Protein AF-A0A643BVP1-F1 (afdb_monomer)

Sequence (187 aa):
MVKLTVELIEQSAQYTNTVRDHELDLQRYNIPVIESLGATLDQFDAFDFSDNEIWKLGWFSFVEKTGNIISEQQNMPYSILRNPVTNKKHYRLYVIYKVPQVRVLNFQKVKLKEWQKAEKMFKGKRGAQLAKDIARRSKTFNPGACLPTDKKKGGPSLGDVEAIKNAIANVSTLAEVEQLKGLFQSS

Organism: Balaenoptera physalus (NCBI:txid9770)

Mean predicted aligned error: 14.43 Å

Nearest PDB structures (foldseek):
  8c6j-assembly1_W  TM=4.617E-01  e=3.073E-17  Homo sapiens
  1a9n-assembly2_C  TM=4.629E-01  e=9.216E-17  Homo sapiens
  1a9n-assembly1_A  TM=4.251E-01  e=9.257E-14  Homo sapiens
  6f4j-assembly2_B  TM=4.270E-01  e=3.159E-13  Drosophila melanogaster
  8ro1-assembly1_o  TM=4.439E-01  e=2.788E-10  Caenorhabditis elegans

Foldseek 3Di:
DDAPDLVLQVPFDWDQDPVRWTETEQAPPQHQEHADPVSVVPPTLEYEQEHHQHQYYHDDDDDDDPDDDPPVPRQYEYEHHHYPLVPDPCSVLLCCLRCVVHQHYNNRGDDPVSNVVSCVQLPDDNNVVVNVVSSDDDPPDDVPDDDPPPDDPDPDDPVRVVVVVVVVVPDPDPVVVVVVVVVVVVD

Secondary structure (DSSP, 8-state):
-----HHHHHHSEEEE-TTS-EEEE-TTS---EE---GGGTT--SEEE-TTS---EE----SS---TT---TT---EEE-TT-GGGGSTTHHHHHHHH-TT-SEETTEEPPHHHHHHHHHHHSHHHHHHHHHHHTSPP----TTPPP--------S-HHHHHHHHHHHHH---HHHHHHHHHHHHT-

InterPro domains:
  IPR032675 Leucine-rich repeat domain superfamily [G3DSA:3.80.10.10] (1-69)
  IPR032675 Leucine-rich repeat domain superfamily [G3DSA:3.80.10.10] (70-136)
  IPR044640 U2 small nuclear ribonucleoprotein A' [PTHR10552] (79-186)

pLDDT: mean 77.66, std 17.22, range [38.31, 95.5]

Solvent-accessible surface area (backbone atoms only — not comparable to full-atom values): 11146 Å² total; per-residue (Å²): 129,56,63,82,42,60,70,53,60,73,73,33,57,70,45,72,46,97,87,68,38,38,28,41,49,50,55,63,63,52,35,40,45,50,63,62,67,74,77,53,70,82,72,54,45,28,39,35,42,27,52,22,48,28,25,31,84,44,56,80,76,85,73,75,92,67,79,86,71,87,65,94,80,61,69,33,36,38,32,53,48,74,20,63,35,67,77,40,85,62,32,69,38,50,48,45,57,55,35,76,73,57,32,19,50,65,92,38,74,62,48,72,72,50,51,55,48,16,48,69,58,44,50,62,74,68,11,49,50,53,52,50,60,56,45,45,71,74,84,75,82,59,92,86,61,78,78,81,86,73,91,68,90,70,70,80,51,74,66,51,52,51,53,50,52,53,51,60,73,69,56,91,47,74,68,61,54,52,55,54,52,54,63,61,73,76,111

Structure (mmCIF, N/CA/C/O backbone):
data_AF-A0A643BVP1-F1
#
_entry.id   AF-A0A643BVP1-F1
#
loop_
_atom_site.group_PDB
_atom_site.id
_atom_site.type_symbol
_atom_site.label_atom_id
_atom_site.label_alt_id
_atom_site.label_comp_id
_atom_site.label_asym_id
_atom_site.label_entity_id
_atom_site.label_seq_id
_atom_site.pdbx_PDB_ins_code
_atom_site.Cartn_x
_atom_site.Cartn_y
_atom_site.Cartn_z
_atom_site.occupancy
_atom_site.B_iso_or_equiv
_atom_site.auth_seq_id
_atom_site.auth_comp_id
_atom_site.auth_asym_id
_atom_site.auth_atom_id
_atom_site.pdbx_PDB_model_num
ATOM 1 N N . MET A 1 1 ? 14.726 -10.045 9.291 1.00 60.06 1 MET A N 1
ATOM 2 C CA . MET A 1 1 ? 13.485 -9.356 8.871 1.00 60.06 1 MET A CA 1
ATOM 3 C C . MET A 1 1 ? 13.831 -8.599 7.606 1.00 60.06 1 MET A C 1
ATOM 5 O O . MET A 1 1 ? 14.730 -7.773 7.686 1.00 60.06 1 MET A O 1
ATOM 9 N N . VAL A 1 2 ? 13.223 -8.931 6.465 1.00 67.69 2 VAL A N 1
ATOM 10 C CA . VAL A 1 2 ? 13.509 -8.229 5.203 1.00 67.69 2 VAL A CA 1
ATOM 11 C C . VAL A 1 2 ? 12.997 -6.798 5.341 1.00 67.69 2 VAL A C 1
ATOM 13 O O . VAL A 1 2 ? 11.862 -6.587 5.767 1.00 67.69 2 VAL A O 1
ATOM 16 N N . LYS A 1 3 ? 13.862 -5.821 5.082 1.00 71.94 3 LYS A N 1
ATOM 17 C CA . LYS A 1 3 ? 13.497 -4.406 5.019 1.00 71.94 3 LYS A CA 1
ATOM 18 C C . LYS A 1 3 ? 13.556 -3.984 3.562 1.00 71.94 3 LYS A C 1
ATOM 20 O O . LYS A 1 3 ? 14.395 -4.489 2.825 1.00 71.94 3 LYS A O 1
ATOM 25 N N . LEU A 1 4 ? 12.693 -3.052 3.175 1.00 74.00 4 LEU A N 1
ATOM 26 C CA . LEU A 1 4 ? 12.817 -2.383 1.888 1.00 74.00 4 LEU A CA 1
ATOM 27 C C . LEU A 1 4 ? 14.066 -1.487 1.937 1.00 74.00 4 LEU A C 1
ATOM 29 O O . LEU A 1 4 ? 14.023 -0.392 2.497 1.00 74.00 4 LEU A O 1
ATOM 33 N N . THR A 1 5 ? 15.196 -2.016 1.471 1.00 81.06 5 THR A N 1
ATOM 34 C CA . THR A 1 5 ? 16.492 -1.329 1.386 1.00 81.06 5 THR A CA 1
ATOM 35 C C . THR A 1 5 ? 16.771 -0.909 -0.054 1.00 81.06 5 THR A C 1
ATOM 37 O O . THR A 1 5 ? 16.150 -1.423 -0.981 1.00 81.06 5 THR A O 1
ATOM 40 N N . VAL A 1 6 ? 17.727 0.005 -0.243 1.00 80.50 6 VAL A N 1
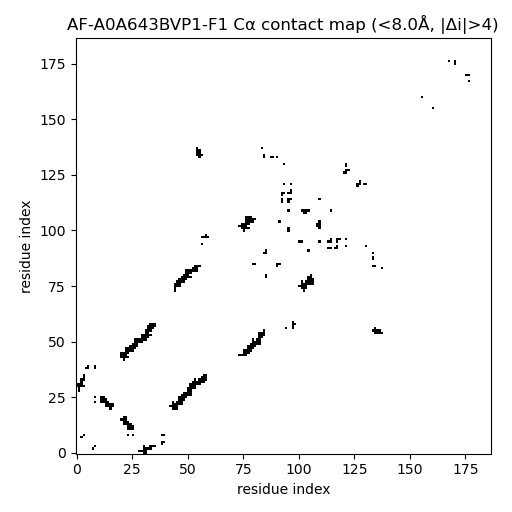ATOM 41 C CA . VAL A 1 6 ? 18.239 0.362 -1.580 1.00 80.50 6 VAL A CA 1
ATOM 42 C C . VAL A 1 6 ? 18.738 -0.891 -2.304 1.00 80.50 6 VAL A C 1
ATOM 44 O O . VAL A 1 6 ? 18.333 -1.143 -3.428 1.00 80.50 6 VAL A O 1
ATOM 47 N N . GLU A 1 7 ? 19.498 -1.739 -1.607 1.00 85.00 7 GLU A N 1
ATOM 48 C CA . GLU A 1 7 ? 19.981 -3.021 -2.139 1.00 85.00 7 GLU A CA 1
ATOM 49 C C . GLU A 1 7 ? 18.840 -3.915 -2.641 1.00 85.00 7 GLU A C 1
ATOM 51 O O . GLU A 1 7 ? 18.956 -4.530 -3.697 1.00 85.00 7 GLU A O 1
ATOM 56 N N . LEU A 1 8 ? 17.721 -3.977 -1.906 1.00 88.06 8 LEU A N 1
ATOM 57 C CA . LEU A 1 8 ? 16.560 -4.757 -2.327 1.00 88.06 8 LEU A CA 1
ATOM 58 C C . LEU A 1 8 ? 15.966 -4.194 -3.619 1.00 88.06 8 LEU A C 1
ATOM 60 O O . LEU A 1 8 ? 15.647 -4.965 -4.515 1.00 88.06 8 LEU A O 1
ATOM 64 N N . ILE A 1 9 ? 15.832 -2.870 -3.716 1.00 87.19 9 ILE A N 1
ATOM 65 C CA . ILE A 1 9 ? 15.299 -2.186 -4.902 1.00 87.19 9 ILE A CA 1
ATOM 66 C C . ILE A 1 9 ? 16.198 -2.443 -6.118 1.00 87.19 9 ILE A C 1
ATOM 68 O O . ILE A 1 9 ? 15.698 -2.809 -7.177 1.00 87.19 9 ILE A O 1
ATOM 72 N N . GLU A 1 10 ? 17.516 -2.312 -5.961 1.00 87.62 10 GLU A N 1
ATOM 73 C CA . GLU A 1 10 ? 18.493 -2.535 -7.035 1.00 87.62 10 GLU A CA 1
ATOM 74 C C . GLU A 1 10 ? 18.502 -3.985 -7.538 1.00 87.62 10 GLU A C 1
ATOM 76 O O . GLU A 1 10 ? 18.673 -4.223 -8.730 1.00 87.62 10 GLU A O 1
ATOM 81 N N . GLN A 1 11 ? 18.297 -4.954 -6.643 1.00 90.00 11 GLN A N 1
ATOM 82 C CA . GLN A 1 11 ? 18.242 -6.381 -6.983 1.00 90.00 11 GLN A CA 1
ATOM 83 C C . GLN A 1 11 ? 16.874 -6.832 -7.507 1.00 90.00 11 GLN A C 1
ATOM 85 O O . GLN A 1 11 ? 16.752 -7.941 -8.032 1.00 90.00 11 GLN A O 1
ATOM 90 N N . SER A 1 12 ? 15.840 -6.017 -7.314 1.00 92.19 12 SER A N 1
ATOM 91 C CA . SER A 1 12 ? 14.482 -6.338 -7.740 1.00 92.19 12 SER A CA 1
ATOM 92 C C . SER A 1 12 ? 14.329 -6.191 -9.244 1.00 92.19 12 SER A C 1
ATOM 94 O O . SER A 1 12 ? 15.014 -5.388 -9.881 1.00 92.19 12 SER A O 1
ATOM 96 N N . ALA A 1 13 ? 13.423 -6.977 -9.824 1.00 94.38 13 ALA A N 1
ATOM 97 C CA . ALA A 1 13 ? 13.139 -6.870 -11.244 1.00 94.38 13 ALA A CA 1
ATOM 98 C C . ALA A 1 13 ? 12.493 -5.510 -11.549 1.00 94.38 13 ALA A C 1
ATOM 100 O O . ALA A 1 13 ? 11.595 -5.044 -10.847 1.00 94.38 13 ALA A O 1
ATOM 101 N N . GLN A 1 14 ? 12.987 -4.876 -12.607 1.00 94.44 14 GLN A N 1
ATOM 102 C CA . GLN A 1 14 ? 12.555 -3.563 -13.071 1.00 94.44 14 GLN A CA 1
ATOM 103 C C . GLN A 1 14 ? 12.276 -3.678 -14.562 1.00 94.44 14 GLN A C 1
ATOM 105 O O . GLN A 1 14 ? 13.122 -4.166 -15.316 1.00 94.44 14 GLN A O 1
ATOM 110 N N . TYR A 1 15 ? 11.083 -3.287 -14.993 1.00 94.75 15 TYR A N 1
ATOM 111 C CA . TYR A 1 15 ? 10.695 -3.394 -16.394 1.00 94.75 15 TYR A CA 1
ATOM 112 C C . TYR A 1 15 ? 9.591 -2.406 -16.747 1.00 94.75 15 TYR A C 1
ATOM 114 O O . TYR A 1 15 ? 8.874 -1.894 -15.894 1.00 94.75 15 TYR A O 1
ATOM 122 N N . THR A 1 16 ? 9.432 -2.149 -18.040 1.00 93.88 16 THR A N 1
ATOM 123 C CA . THR A 1 16 ? 8.254 -1.456 -18.554 1.00 93.88 16 THR A CA 1
ATOM 124 C C . THR A 1 16 ? 7.100 -2.446 -18.652 1.00 93.88 16 THR A C 1
ATOM 126 O O . THR A 1 16 ? 7.198 -3.446 -19.366 1.00 93.88 16 THR A O 1
ATOM 129 N N . ASN A 1 17 ? 6.009 -2.191 -17.937 1.00 89.50 17 ASN A N 1
ATOM 130 C CA . ASN A 1 17 ? 4.852 -3.076 -17.952 1.00 89.50 17 ASN A CA 1
ATOM 131 C C . ASN A 1 17 ? 4.007 -2.906 -19.234 1.00 89.50 17 ASN A C 1
ATOM 133 O O . ASN A 1 17 ? 4.285 -2.084 -20.110 1.00 89.50 17 ASN A O 1
ATOM 137 N N . THR A 1 18 ? 2.932 -3.688 -19.354 1.00 88.75 18 THR A N 1
ATOM 138 C CA . THR A 1 18 ? 2.067 -3.692 -20.554 1.00 88.75 18 THR A CA 1
ATOM 139 C C . THR A 1 18 ? 1.348 -2.367 -20.825 1.00 88.75 18 THR A C 1
ATOM 141 O O . THR A 1 18 ? 0.952 -2.117 -21.964 1.00 88.75 18 THR A O 1
ATOM 144 N N . VAL A 1 19 ? 1.201 -1.509 -19.812 1.00 87.75 19 VAL A N 1
ATOM 145 C CA . VAL A 1 19 ? 0.607 -0.170 -19.939 1.00 87.75 19 VAL A CA 1
ATOM 146 C C . VAL A 1 19 ? 1.656 0.939 -20.062 1.00 87.75 19 VAL A C 1
ATOM 148 O O . VAL A 1 19 ? 1.285 2.105 -20.145 1.00 87.75 19 VAL A O 1
ATOM 151 N N . ARG A 1 20 ? 2.934 0.562 -20.218 1.00 88.56 20 ARG A N 1
ATOM 152 C CA . ARG A 1 20 ? 4.110 1.432 -20.384 1.00 88.56 20 ARG A CA 1
ATOM 153 C C . ARG A 1 20 ? 4.575 2.171 -19.127 1.00 88.56 20 ARG A C 1
ATOM 155 O O . ARG A 1 20 ? 5.368 3.098 -19.254 1.00 88.56 20 ARG A O 1
ATOM 162 N N . ASP A 1 21 ? 4.157 1.730 -17.948 1.00 90.50 21 ASP A N 1
ATOM 163 C CA . ASP A 1 21 ? 4.679 2.250 -16.682 1.00 90.50 21 ASP A CA 1
ATOM 164 C C . ASP A 1 21 ? 6.027 1.584 -16.368 1.00 90.50 21 ASP A C 1
ATOM 166 O O . ASP A 1 21 ? 6.201 0.383 -16.611 1.00 90.50 21 ASP A O 1
ATOM 170 N N . HIS A 1 22 ? 6.981 2.341 -15.819 1.00 91.75 22 HIS A N 1
ATOM 171 C CA . HIS A 1 22 ? 8.200 1.761 -15.259 1.00 91.75 22 HIS A CA 1
ATOM 172 C C . HIS A 1 22 ? 7.885 1.116 -13.903 1.00 91.75 22 HIS A C 1
ATOM 174 O O . HIS A 1 22 ? 7.650 1.805 -12.910 1.00 91.75 22 HIS A O 1
ATOM 180 N N . GLU A 1 23 ? 7.837 -0.212 -13.870 1.00 93.00 23 GLU A N 1
ATOM 181 C CA . GLU A 1 23 ? 7.372 -0.989 -12.726 1.00 93.00 23 GLU A CA 1
ATOM 182 C C . GLU A 1 23 ? 8.538 -1.597 -11.945 1.00 93.00 23 GLU A C 1
ATOM 184 O O . GLU A 1 23 ? 9.443 -2.208 -12.520 1.00 93.00 23 GLU A O 1
ATOM 189 N N . LEU A 1 24 ? 8.481 -1.443 -10.621 1.00 93.69 24 LEU A N 1
ATOM 190 C CA . LEU A 1 24 ? 9.334 -2.149 -9.674 1.00 93.69 24 LEU A CA 1
ATOM 191 C C . LEU A 1 24 ? 8.578 -3.361 -9.113 1.00 93.69 24 LEU A C 1
ATOM 193 O O . LEU A 1 24 ? 7.600 -3.211 -8.369 1.00 93.69 24 LEU A O 1
ATOM 197 N N . ASP A 1 25 ? 9.058 -4.556 -9.448 1.00 94.44 25 ASP A N 1
ATOM 198 C CA . ASP A 1 25 ? 8.507 -5.820 -8.969 1.00 94.44 25 ASP A CA 1
ATOM 199 C C . ASP A 1 25 ? 9.095 -6.171 -7.600 1.00 94.44 25 ASP A C 1
ATOM 201 O O . ASP A 1 25 ? 10.265 -6.527 -7.464 1.00 94.44 25 ASP A O 1
ATOM 205 N N . LEU A 1 26 ? 8.257 -6.067 -6.572 1.00 93.44 26 LEU A N 1
ATOM 206 C CA . LEU A 1 26 ? 8.572 -6.416 -5.191 1.00 93.44 26 LEU A CA 1
ATOM 207 C C . LEU A 1 26 ? 7.739 -7.612 -4.731 1.00 93.44 26 LEU A C 1
ATOM 209 O O . LEU A 1 26 ? 7.471 -7.755 -3.532 1.00 93.44 26 LEU A O 1
ATOM 213 N N . GLN A 1 27 ? 7.339 -8.497 -5.645 1.00 94.69 27 GLN A N 1
ATOM 214 C CA . GLN A 1 27 ? 6.588 -9.688 -5.287 1.00 94.69 27 GLN A CA 1
ATOM 215 C C . GLN A 1 27 ? 7.455 -10.700 -4.530 1.00 94.69 27 GLN A C 1
ATOM 217 O O . GLN A 1 27 ? 8.614 -10.934 -4.858 1.00 94.69 27 GLN A O 1
ATOM 222 N N . ARG A 1 28 ? 6.871 -11.377 -3.531 1.00 93.50 28 ARG A N 1
ATOM 223 C CA . ARG A 1 28 ? 7.474 -12.562 -2.872 1.00 93.50 28 ARG A CA 1
ATOM 224 C C . ARG A 1 28 ? 8.793 -12.326 -2.124 1.00 93.50 28 ARG A C 1
ATOM 226 O O . ARG A 1 28 ? 9.479 -13.285 -1.776 1.00 93.50 28 ARG A O 1
ATOM 233 N N . TYR A 1 29 ? 9.108 -11.084 -1.763 1.00 92.25 29 TYR A N 1
ATOM 234 C CA . TYR A 1 29 ? 10.285 -10.749 -0.946 1.00 92.25 29 TYR A CA 1
ATOM 235 C C . TYR A 1 29 ? 10.067 -10.913 0.564 1.00 92.25 29 TYR A C 1
ATOM 237 O O . TYR A 1 29 ? 10.941 -10.587 1.371 1.00 92.25 29 TYR A O 1
ATOM 245 N N . ASN A 1 30 ? 8.909 -11.436 0.977 1.00 91.56 30 ASN A N 1
ATOM 246 C CA . ASN A 1 30 ? 8.568 -11.660 2.381 1.00 91.56 30 ASN A CA 1
ATOM 247 C C . ASN A 1 30 ? 8.612 -10.358 3.214 1.00 91.56 30 ASN A C 1
ATOM 249 O O . ASN A 1 30 ? 8.963 -10.361 4.400 1.00 91.56 30 ASN A O 1
ATOM 253 N N . ILE A 1 31 ? 8.277 -9.227 2.578 1.00 90.31 31 ILE A N 1
ATOM 254 C CA . ILE A 1 31 ? 8.323 -7.887 3.171 1.00 90.31 31 ILE A CA 1
ATOM 255 C C . ILE A 1 31 ? 7.238 -7.797 4.256 1.00 90.31 31 ILE A C 1
ATOM 257 O O . ILE A 1 31 ? 6.058 -7.927 3.947 1.00 90.31 31 ILE A O 1
ATOM 261 N N . PRO A 1 32 ? 7.583 -7.565 5.533 1.00 89.75 32 PRO A N 1
ATOM 262 C CA . PRO A 1 32 ? 6.608 -7.542 6.623 1.00 89.75 32 PRO A CA 1
ATOM 263 C C . PRO A 1 32 ? 5.998 -6.154 6.858 1.00 89.75 32 PRO A C 1
ATOM 265 O O . PRO A 1 32 ? 4.900 -6.019 7.405 1.00 89.75 32 PRO A O 1
ATOM 268 N N . VAL A 1 33 ? 6.737 -5.107 6.498 1.00 89.31 33 VAL A N 1
ATOM 269 C CA . VAL A 1 33 ? 6.385 -3.707 6.722 1.00 89.31 33 VAL A CA 1
ATOM 270 C C . VAL A 1 33 ? 6.940 -2.900 5.560 1.00 89.31 33 VAL A C 1
ATOM 272 O O . VAL A 1 33 ? 8.105 -3.082 5.210 1.00 89.31 33 VAL A O 1
ATOM 275 N N . ILE A 1 34 ? 6.139 -1.992 5.002 1.00 86.06 34 ILE A N 1
ATOM 276 C CA . ILE A 1 34 ? 6.667 -0.970 4.095 1.00 86.06 34 ILE A CA 1
ATOM 277 C C . ILE A 1 34 ? 6.881 0.312 4.899 1.00 86.06 34 ILE A C 1
ATOM 279 O O . ILE A 1 34 ? 5.948 0.733 5.574 1.00 86.06 34 ILE A O 1
ATOM 283 N N . GLU A 1 35 ? 8.094 0.876 4.899 1.00 78.44 35 GLU A N 1
ATOM 284 C CA . GLU A 1 35 ? 8.472 2.005 5.779 1.00 78.44 35 GLU A CA 1
ATOM 285 C C . GLU A 1 35 ? 8.931 3.262 5.025 1.00 78.44 35 GLU A C 1
ATOM 287 O O . GLU A 1 35 ? 8.689 4.379 5.482 1.00 78.44 35 GLU A O 1
ATOM 292 N N . SER A 1 36 ? 9.585 3.108 3.870 1.00 71.44 36 SER A N 1
ATOM 293 C CA . SER A 1 36 ? 10.044 4.235 3.057 1.00 71.44 36 SER A CA 1
ATOM 294 C C . SER A 1 36 ? 10.170 3.826 1.598 1.00 71.44 36 SER A C 1
ATOM 296 O O . SER A 1 36 ? 10.864 2.863 1.290 1.00 71.44 36 SER A O 1
ATOM 298 N N . LEU A 1 37 ? 9.510 4.578 0.719 1.00 73.31 37 LEU A N 1
ATOM 299 C CA . LEU A 1 37 ? 9.749 4.534 -0.725 1.00 73.31 37 LEU A CA 1
ATOM 300 C C . LEU A 1 37 ? 10.726 5.629 -1.161 1.00 73.31 37 LEU A C 1
ATOM 302 O O . LEU A 1 37 ? 11.092 5.670 -2.317 1.00 73.31 37 LEU A O 1
ATOM 306 N N . GLY A 1 38 ? 11.215 6.491 -0.259 1.00 70.56 38 GLY A N 1
ATOM 307 C CA . GLY A 1 38 ? 12.153 7.557 -0.644 1.00 70.56 38 GLY A CA 1
ATOM 308 C C . GLY A 1 38 ? 13.454 7.028 -1.265 1.00 70.56 38 GLY A C 1
ATOM 309 O O . GLY A 1 38 ? 14.095 7.721 -2.044 1.00 70.56 38 GLY A O 1
ATOM 310 N N . ALA A 1 39 ? 13.809 5.774 -0.973 1.00 72.62 39 ALA A N 1
ATOM 311 C CA . ALA A 1 39 ? 14.930 5.074 -1.595 1.00 72.62 39 ALA A CA 1
ATOM 312 C C . ALA A 1 39 ? 14.731 4.793 -3.097 1.00 72.62 39 ALA A C 1
ATOM 314 O O . ALA A 1 39 ? 15.700 4.485 -3.777 1.00 72.62 39 ALA A O 1
ATOM 315 N N . THR A 1 40 ? 13.504 4.893 -3.615 1.00 75.25 40 THR A N 1
ATOM 316 C CA . THR A 1 40 ? 13.199 4.661 -5.031 1.00 75.25 40 THR A CA 1
ATOM 317 C C . THR A 1 40 ? 13.404 5.909 -5.886 1.00 75.25 40 THR A C 1
ATOM 319 O O . THR A 1 40 ? 13.197 5.832 -7.090 1.00 75.25 40 THR A O 1
ATOM 322 N N . LEU A 1 41 ? 13.756 7.054 -5.279 1.00 76.56 41 LEU A N 1
ATOM 323 C CA . LEU A 1 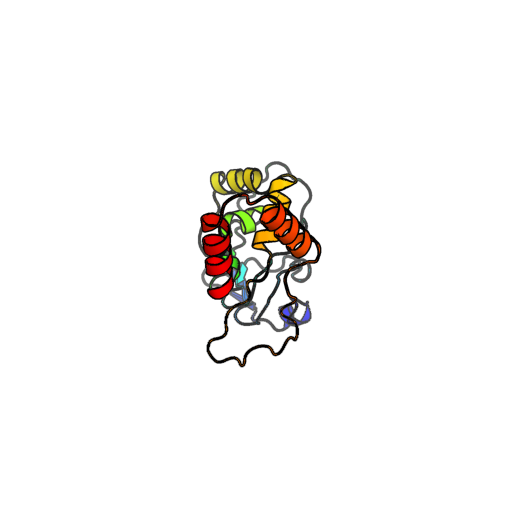41 ? 14.067 8.320 -5.961 1.00 76.56 41 LEU A CA 1
ATOM 324 C C . LEU A 1 41 ? 13.021 8.747 -7.010 1.00 76.56 41 LEU A C 1
ATOM 326 O O . LEU A 1 41 ? 13.367 9.358 -8.015 1.00 76.56 41 LEU A O 1
ATOM 330 N N . ASP A 1 42 ? 11.752 8.389 -6.782 1.00 77.56 42 ASP A N 1
ATOM 331 C CA . ASP A 1 42 ? 10.628 8.615 -7.701 1.00 77.56 42 ASP A CA 1
ATOM 332 C C . ASP A 1 42 ? 10.887 8.151 -9.155 1.00 77.56 42 ASP A C 1
ATOM 334 O O . ASP A 1 42 ? 10.301 8.679 -10.096 1.00 77.56 42 ASP A O 1
ATOM 338 N N . GLN A 1 43 ? 11.751 7.143 -9.351 1.00 83.38 43 GLN A N 1
ATOM 339 C CA . GLN A 1 43 ? 12.135 6.651 -10.682 1.00 83.38 43 GLN A CA 1
ATOM 340 C C . GLN A 1 43 ? 11.135 5.655 -11.296 1.00 83.38 43 GLN A C 1
ATOM 342 O O . GLN A 1 43 ? 11.313 5.248 -12.443 1.00 83.38 43 GLN A O 1
ATOM 347 N N . PHE A 1 44 ? 10.134 5.213 -10.530 1.00 86.88 44 PHE A N 1
ATOM 348 C CA . PHE A 1 44 ? 9.148 4.212 -10.942 1.00 86.88 44 PHE A CA 1
ATOM 349 C C . PHE A 1 44 ? 7.749 4.805 -10.965 1.00 86.88 44 PHE A C 1
ATOM 351 O O . PHE A 1 44 ? 7.389 5.589 -10.089 1.00 86.88 44 PHE A O 1
ATOM 358 N N . ASP A 1 45 ? 6.961 4.343 -11.926 1.00 87.31 45 ASP A N 1
ATOM 359 C CA . ASP A 1 45 ? 5.562 4.703 -12.114 1.00 87.31 45 ASP A CA 1
ATOM 360 C C . ASP A 1 45 ? 4.612 3.675 -11.495 1.00 87.31 45 ASP A C 1
ATOM 362 O O . ASP A 1 45 ? 3.438 3.986 -11.312 1.00 87.31 45 ASP A O 1
ATOM 366 N N . ALA A 1 46 ? 5.087 2.465 -11.168 1.00 89.00 46 ALA A N 1
ATOM 367 C CA . ALA A 1 46 ? 4.282 1.403 -10.571 1.00 89.00 46 ALA A CA 1
ATOM 368 C C . ALA A 1 46 ? 5.065 0.530 -9.583 1.00 89.00 46 ALA A C 1
ATOM 370 O O . ALA A 1 46 ? 6.261 0.288 -9.744 1.00 89.00 46 ALA A O 1
ATOM 371 N N . PHE A 1 47 ? 4.358 0.029 -8.568 1.00 91.62 47 PHE A N 1
ATOM 372 C CA . PHE A 1 47 ? 4.913 -0.865 -7.554 1.00 91.62 47 PHE A CA 1
ATOM 373 C C . PHE A 1 47 ? 4.018 -2.084 -7.336 1.00 91.62 47 PHE A C 1
ATOM 375 O O . PHE A 1 47 ? 2.849 -1.949 -6.941 1.00 91.62 47 PHE A O 1
ATOM 382 N N . ASP A 1 48 ? 4.589 -3.279 -7.483 1.00 93.62 48 ASP A N 1
ATOM 383 C CA . ASP A 1 48 ? 3.908 -4.525 -7.143 1.00 93.62 48 ASP A CA 1
ATOM 384 C C . ASP A 1 48 ? 4.474 -5.152 -5.863 1.00 93.62 48 ASP 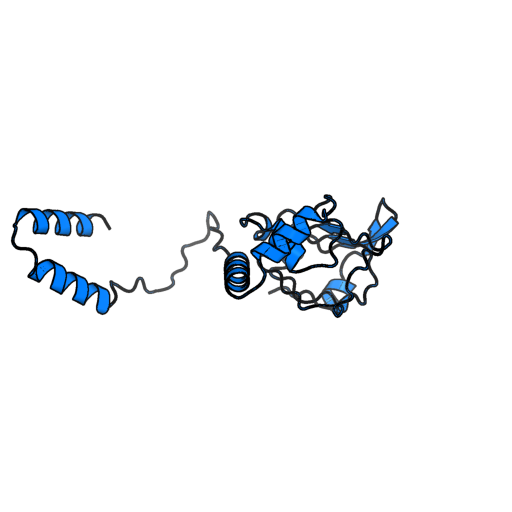A C 1
ATOM 386 O O . ASP A 1 48 ? 5.528 -5.769 -5.855 1.00 93.62 48 ASP A O 1
ATOM 390 N N . PHE A 1 49 ? 3.739 -5.022 -4.759 1.00 94.44 49 PHE A N 1
ATOM 391 C CA . PHE A 1 49 ? 4.036 -5.641 -3.466 1.00 94.44 49 PHE A CA 1
ATOM 392 C C . PHE A 1 49 ? 3.226 -6.926 -3.222 1.00 94.44 49 PHE A C 1
ATOM 394 O O . PHE A 1 49 ? 3.023 -7.320 -2.064 1.00 94.44 49 PHE A O 1
ATOM 401 N N . SER A 1 50 ? 2.703 -7.575 -4.263 1.00 94.94 50 SER A N 1
ATOM 402 C CA . SER A 1 50 ? 1.882 -8.779 -4.101 1.00 94.94 50 SER A CA 1
ATOM 403 C C . SER A 1 50 ? 2.661 -9.932 -3.458 1.00 94.94 50 SER A C 1
ATOM 405 O O . SER A 1 50 ? 3.882 -10.006 -3.547 1.00 94.94 50 SER A O 1
ATOM 407 N N . ASP A 1 51 ? 1.959 -10.851 -2.794 1.00 95.50 51 ASP A N 1
ATOM 408 C CA . ASP A 1 51 ? 2.575 -12.049 -2.191 1.00 95.50 51 ASP A CA 1
ATOM 409 C C . ASP A 1 51 ? 3.675 -11.741 -1.161 1.00 95.50 51 ASP A C 1
ATOM 411 O O . ASP A 1 51 ? 4.717 -12.393 -1.120 1.00 95.50 51 ASP A O 1
ATOM 415 N N . ASN A 1 52 ? 3.453 -10.736 -0.316 1.00 93.75 52 ASN A N 1
ATOM 416 C CA . ASN A 1 52 ? 4.332 -10.425 0.806 1.00 93.75 52 ASN A CA 1
ATOM 417 C C . ASN A 1 52 ? 3.634 -10.677 2.152 1.00 93.75 52 ASN A C 1
ATOM 419 O O . ASN A 1 52 ? 2.463 -11.047 2.240 1.00 93.75 52 ASN A O 1
ATOM 423 N N . GLU A 1 53 ? 4.365 -10.435 3.236 1.00 92.62 53 GLU A N 1
ATOM 424 C CA . GLU A 1 53 ? 3.885 -10.574 4.611 1.00 92.62 53 GLU A CA 1
ATOM 425 C C . GLU A 1 53 ? 3.495 -9.216 5.213 1.00 92.62 53 GLU A C 1
ATOM 427 O O . GLU A 1 53 ? 3.568 -9.022 6.429 1.00 92.62 53 GLU A O 1
ATOM 432 N N . ILE A 1 54 ? 3.085 -8.246 4.384 1.00 91.56 54 ILE A N 1
ATOM 433 C CA . ILE A 1 54 ? 2.849 -6.874 4.833 1.00 91.56 54 ILE A CA 1
ATOM 434 C C . ILE A 1 54 ? 1.678 -6.862 5.812 1.00 91.56 54 ILE A C 1
ATOM 436 O O . ILE A 1 54 ? 0.524 -7.096 5.447 1.00 91.56 54 ILE A O 1
ATOM 440 N N . TRP A 1 55 ? 1.965 -6.539 7.072 1.00 90.31 55 TRP A N 1
ATOM 441 C CA . TRP A 1 55 ? 0.963 -6.353 8.129 1.00 90.31 55 TRP A CA 1
ATOM 442 C C . TRP A 1 55 ? 0.886 -4.905 8.618 1.00 90.31 55 TRP A C 1
ATOM 444 O O . TRP A 1 55 ? -0.044 -4.547 9.343 1.00 90.31 55 TRP A O 1
ATOM 454 N N . LYS A 1 56 ? 1.842 -4.062 8.218 1.00 88.50 56 LYS A N 1
ATOM 455 C CA . LYS A 1 56 ? 1.892 -2.643 8.565 1.00 88.50 56 LYS A CA 1
ATOM 456 C C . LYS A 1 56 ? 2.413 -1.821 7.393 1.00 88.50 56 LYS A C 1
ATOM 458 O O . LYS A 1 56 ? 3.404 -2.162 6.761 1.00 88.50 56 LYS A O 1
ATOM 463 N N . LEU A 1 57 ? 1.749 -0.692 7.176 1.00 86.69 57 LEU A N 1
ATOM 464 C CA . LEU A 1 57 ? 2.204 0.375 6.289 1.00 86.69 57 LEU A CA 1
ATOM 465 C C . LEU A 1 57 ? 2.689 1.531 7.161 1.00 86.69 57 LEU A C 1
ATOM 467 O O . LEU A 1 57 ? 1.908 2.101 7.930 1.00 86.69 57 LEU A O 1
ATOM 471 N N . GLY A 1 58 ? 3.973 1.838 7.092 1.00 77.81 58 GLY A N 1
ATOM 472 C CA . GLY A 1 58 ? 4.571 3.042 7.637 1.00 77.81 58 GLY A CA 1
ATOM 473 C C . GLY A 1 58 ? 4.914 3.956 6.480 1.00 77.81 58 GLY A C 1
ATOM 474 O O . GLY A 1 58 ? 5.792 3.619 5.719 1.00 77.81 58 GLY A O 1
ATOM 475 N N . TRP A 1 59 ? 4.254 5.100 6.349 1.00 67.81 59 TRP A N 1
ATOM 476 C CA . TRP A 1 59 ? 4.712 6.147 5.442 1.00 67.81 59 TRP A CA 1
ATOM 477 C C . TRP A 1 59 ? 4.360 7.498 6.054 1.00 67.81 59 TRP A C 1
ATOM 479 O O . TRP A 1 59 ? 3.214 7.738 6.447 1.00 67.81 59 TRP A O 1
ATOM 489 N N . PHE A 1 60 ? 5.388 8.325 6.234 1.00 51.06 60 PHE A N 1
ATOM 490 C CA . PHE A 1 60 ? 5.298 9.665 6.794 1.00 51.06 60 PHE A CA 1
ATOM 491 C C . PHE A 1 60 ? 5.520 10.643 5.651 1.00 51.06 60 PHE A C 1
ATOM 493 O O . PHE A 1 60 ? 6.647 10.824 5.212 1.00 51.06 60 PHE A O 1
ATOM 500 N N . SER A 1 61 ? 4.407 11.189 5.160 1.00 48.97 61 SER A N 1
ATOM 501 C CA . SER A 1 61 ? 4.300 12.406 4.356 1.00 48.97 61 SER A CA 1
ATOM 502 C C . SER A 1 61 ? 5.505 12.704 3.459 1.00 48.97 61 SER A C 1
ATOM 504 O O . SER A 1 61 ? 6.326 13.550 3.804 1.00 48.97 61 SER A O 1
ATOM 506 N N . PHE A 1 62 ? 5.584 12.067 2.289 1.00 43.22 62 PHE A N 1
ATOM 507 C CA . PHE A 1 62 ? 6.257 12.743 1.187 1.00 43.22 62 PHE A CA 1
ATOM 508 C C . PHE A 1 62 ? 5.247 13.710 0.565 1.00 43.22 62 PHE A C 1
ATOM 510 O O . PHE A 1 62 ? 4.127 13.319 0.234 1.00 43.22 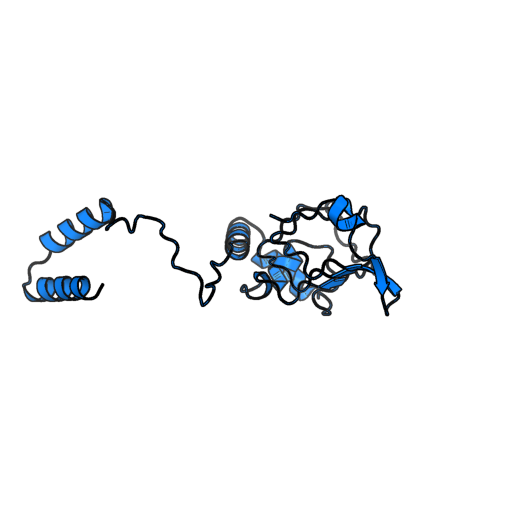62 PHE A O 1
ATOM 517 N N . VAL A 1 63 ? 5.677 14.966 0.462 1.00 45.53 63 VAL A N 1
ATOM 518 C CA . VAL A 1 63 ? 4.974 16.156 -0.030 1.00 45.53 63 VAL A CA 1
ATOM 519 C C . VAL A 1 63 ? 4.079 16.846 1.006 1.00 45.53 63 VAL A C 1
ATOM 521 O O . VAL A 1 63 ? 3.025 16.372 1.434 1.00 45.53 63 VAL A O 1
ATOM 524 N N . GLU A 1 64 ? 4.564 18.021 1.411 1.00 39.28 64 GLU A N 1
ATOM 525 C CA . GLU A 1 64 ? 3.831 19.068 2.103 1.00 39.28 64 GLU A CA 1
ATOM 526 C C . GLU A 1 64 ? 2.442 19.275 1.498 1.00 39.28 64 GLU A C 1
ATOM 528 O O . GLU A 1 64 ? 2.210 19.052 0.315 1.00 39.28 64 GLU A O 1
ATOM 533 N N . LYS A 1 65 ? 1.521 19.744 2.339 1.00 42.44 65 LYS A N 1
ATOM 534 C CA . LYS A 1 65 ? 0.183 20.217 1.985 1.00 42.44 65 LYS A CA 1
ATOM 535 C C . LYS A 1 65 ? 0.182 21.085 0.711 1.00 42.44 65 LYS A C 1
ATOM 537 O O . LYS A 1 65 ? 0.141 22.307 0.802 1.00 42.44 65 LYS A O 1
ATOM 542 N N . THR A 1 66 ? 0.108 20.489 -0.470 1.00 38.31 66 THR A N 1
ATOM 543 C CA . THR A 1 66 ? -0.402 21.176 -1.650 1.00 38.31 66 THR A CA 1
ATOM 544 C C . THR A 1 66 ? -1.894 20.903 -1.660 1.00 38.31 66 THR A C 1
ATOM 546 O O . THR A 1 66 ? -2.387 19.832 -2.014 1.00 38.31 66 THR A O 1
ATOM 549 N N . GLY A 1 67 ? -2.629 21.866 -1.103 1.00 41.00 67 GLY A N 1
ATOM 550 C CA . GLY A 1 67 ? -4.075 21.896 -1.225 1.00 41.00 67 GLY A CA 1
ATOM 551 C C . GLY A 1 67 ? -4.434 21.786 -2.702 1.00 41.00 67 GLY A C 1
ATOM 552 O O . 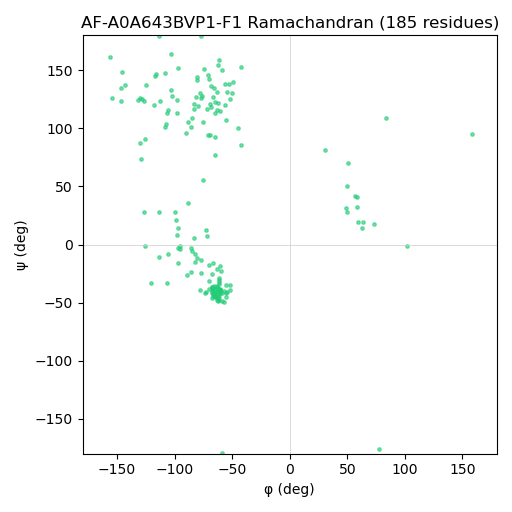GLY A 1 67 ? -3.945 22.563 -3.510 1.00 41.00 67 GLY A O 1
ATOM 553 N N . ASN A 1 68 ? -5.268 20.806 -3.0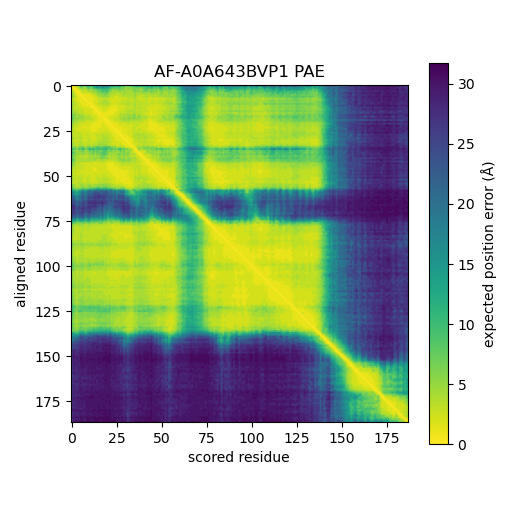37 1.00 43.53 68 ASN A N 1
ATOM 554 C CA . ASN A 1 68 ? -5.869 20.645 -4.356 1.00 43.53 68 ASN A CA 1
ATOM 555 C C . ASN A 1 68 ? -4.893 20.695 -5.540 1.00 43.53 68 ASN A C 1
ATOM 557 O O . ASN A 1 68 ? -4.989 21.588 -6.372 1.00 43.53 68 ASN A O 1
ATOM 561 N N . ILE A 1 69 ? -4.053 19.675 -5.706 1.00 39.50 69 ILE A N 1
ATOM 562 C CA . ILE A 1 69 ? -3.615 19.302 -7.055 1.00 39.50 69 ILE A CA 1
ATOM 563 C C . ILE A 1 69 ? -3.807 17.793 -7.219 1.00 39.50 69 ILE A C 1
ATOM 565 O O . ILE A 1 69 ? -2.935 16.967 -6.968 1.00 39.50 69 ILE A O 1
ATOM 569 N N . ILE A 1 70 ? -5.017 17.432 -7.640 1.00 42.84 70 ILE A N 1
ATOM 570 C CA . ILE A 1 70 ? -5.261 16.232 -8.441 1.00 42.84 70 ILE A CA 1
ATOM 571 C C . ILE A 1 70 ? -4.545 16.458 -9.778 1.00 42.84 70 ILE A C 1
ATOM 573 O O . ILE A 1 70 ? -5.169 16.853 -10.756 1.00 42.84 70 ILE A O 1
ATOM 577 N N . SER A 1 71 ? -3.217 16.306 -9.805 1.00 42.81 71 SER A N 1
ATOM 578 C CA . SER A 1 71 ? -2.486 16.285 -11.067 1.00 42.81 71 SER A CA 1
ATOM 579 C C . SER A 1 71 ? -2.862 14.990 -11.775 1.00 42.81 71 SER A C 1
ATOM 581 O O . SER A 1 71 ? -2.720 13.884 -11.252 1.00 42.81 71 SER A O 1
ATOM 583 N N . GLU A 1 72 ? -3.414 15.147 -12.966 1.00 47.19 72 GLU A N 1
ATOM 584 C CA . GLU A 1 72 ? -4.004 14.102 -13.803 1.00 47.19 72 GLU A CA 1
ATOM 585 C C . GLU A 1 72 ? -2.950 13.171 -14.442 1.00 47.19 72 GLU A C 1
ATOM 587 O O . GLU A 1 72 ? -3.259 12.396 -15.338 1.00 47.19 72 GLU A O 1
ATOM 592 N N . GLN A 1 73 ? -1.694 13.238 -13.989 1.00 45.75 73 GLN A N 1
ATOM 593 C CA . GLN A 1 73 ? -0.528 12.732 -14.723 1.00 45.75 73 GLN A CA 1
ATOM 594 C C . GLN A 1 73 ? 0.353 11.745 -13.937 1.00 45.75 73 GLN A C 1
ATOM 596 O O . GLN A 1 73 ? 1.303 11.227 -14.503 1.00 45.75 73 GLN A O 1
ATOM 601 N N . GLN A 1 74 ? 0.053 11.427 -12.671 1.00 53.38 74 GLN A N 1
ATOM 602 C CA . GLN A 1 74 ? 0.784 10.378 -11.938 1.00 53.38 74 GLN A CA 1
ATOM 603 C C . GLN A 1 74 ? -0.187 9.342 -11.388 1.00 53.38 74 GLN A C 1
ATOM 605 O O . GLN A 1 74 ? -0.739 9.475 -10.295 1.00 53.38 74 GLN A O 1
ATOM 610 N N . ASN A 1 75 ? -0.442 8.311 -12.188 1.00 62.00 75 ASN A N 1
ATOM 611 C CA . ASN A 1 75 ? -1.419 7.268 -11.900 1.00 62.00 75 ASN A CA 1
ATOM 612 C C . ASN A 1 75 ? -0.819 6.112 -11.092 1.00 62.00 75 ASN A C 1
ATOM 614 O O . ASN A 1 75 ? -1.234 4.982 -11.300 1.00 62.00 75 ASN A O 1
ATOM 618 N N . MET A 1 76 ? 0.106 6.407 -10.170 1.00 71.19 76 MET A N 1
ATOM 619 C CA . MET A 1 76 ? 0.960 5.438 -9.473 1.00 71.19 76 MET A CA 1
ATOM 620 C C . MET A 1 76 ? 0.165 4.211 -8.976 1.00 71.19 76 MET A C 1
ATOM 622 O O . MET A 1 76 ? -0.547 4.321 -7.959 1.00 71.19 76 MET A O 1
ATOM 626 N N . PRO A 1 77 ? 0.214 3.067 -9.690 1.00 82.75 77 PRO A N 1
ATOM 627 C CA . PRO A 1 77 ? -0.457 1.847 -9.295 1.00 82.75 77 PRO A CA 1
ATOM 628 C C . PRO A 1 77 ? 0.318 1.187 -8.165 1.00 82.75 77 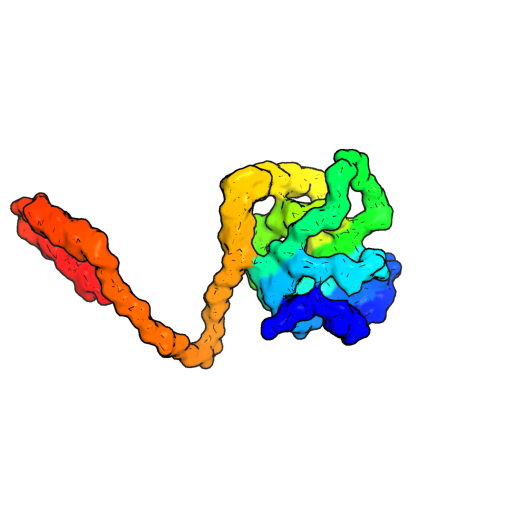PRO A C 1
ATOM 630 O O . PRO A 1 77 ? 1.512 0.920 -8.273 1.00 82.75 77 PRO A O 1
ATOM 633 N N . TYR A 1 78 ? -0.397 0.882 -7.088 1.00 88.31 78 TYR A N 1
ATOM 634 C CA . TYR A 1 78 ? 0.098 0.018 -6.027 1.00 88.31 78 TYR A CA 1
ATOM 635 C C . TYR A 1 78 ? -0.710 -1.270 -6.022 1.00 88.31 78 TYR A C 1
ATOM 637 O O . TYR A 1 78 ? -1.934 -1.242 -5.844 1.00 88.31 78 TYR A O 1
ATOM 645 N N . SER A 1 79 ? -0.034 -2.405 -6.155 1.00 92.75 79 SER A N 1
ATOM 646 C CA . SER A 1 79 ? -0.614 -3.700 -5.813 1.00 92.75 79 SER A CA 1
ATOM 647 C C . SER A 1 79 ? -0.068 -4.157 -4.466 1.00 92.75 79 SER A C 1
ATOM 649 O O . SER A 1 79 ? 1.133 -4.179 -4.250 1.00 92.75 79 SER A O 1
ATOM 651 N N . ILE A 1 80 ? -0.954 -4.508 -3.537 1.00 93.44 80 ILE A N 1
ATOM 652 C CA . ILE A 1 80 ? -0.616 -5.151 -2.255 1.00 93.44 80 ILE A CA 1
ATOM 653 C C . ILE A 1 80 ? -1.425 -6.439 -2.086 1.00 93.44 80 ILE A C 1
ATOM 655 O O . ILE A 1 80 ? -1.795 -6.824 -0.974 1.00 93.44 80 ILE A O 1
ATOM 659 N N . LEU A 1 81 ? -1.799 -7.079 -3.195 1.00 93.75 81 LEU A N 1
ATOM 660 C CA . LEU A 1 81 ? -2.617 -8.285 -3.171 1.00 93.75 81 LEU A CA 1
ATOM 661 C C . LEU A 1 81 ? -1.935 -9.396 -2.368 1.00 93.75 81 LEU A C 1
ATOM 663 O O . LEU A 1 81 ? -0.713 -9.472 -2.295 1.00 93.75 81 LEU A O 1
ATOM 667 N N . ARG A 1 82 ? -2.742 -10.269 -1.758 1.00 94.00 82 ARG A N 1
ATOM 668 C CA . ARG A 1 82 ? -2.245 -11.441 -1.017 1.00 94.00 82 ARG A CA 1
ATOM 669 C C . ARG A 1 82 ? -1.259 -11.071 0.104 1.00 94.00 82 ARG A C 1
ATOM 671 O O . ARG A 1 82 ? -0.264 -11.745 0.311 1.00 94.00 82 ARG A O 1
ATOM 678 N N . ASN A 1 83 ? -1.574 -10.005 0.841 1.00 93.69 83 ASN A N 1
ATOM 679 C CA . ASN A 1 83 ? -0.839 -9.589 2.033 1.00 93.69 83 ASN A CA 1
ATOM 680 C C . ASN A 1 83 ? -1.735 -9.667 3.282 1.00 93.69 83 ASN A C 1
ATOM 682 O O . ASN A 1 83 ? -2.920 -9.345 3.201 1.00 93.69 83 ASN A O 1
ATOM 686 N N . PRO A 1 84 ? -1.208 -9.981 4.478 1.00 94.19 84 PRO A N 1
ATOM 687 C CA . PRO A 1 84 ? -1.996 -10.013 5.713 1.00 94.19 84 PRO A CA 1
ATOM 688 C C . PRO A 1 84 ? -2.808 -8.735 5.992 1.00 94.19 84 PRO A C 1
ATOM 690 O O . PRO A 1 84 ? -3.924 -8.805 6.515 1.00 94.19 84 PRO A O 1
ATOM 693 N N . VAL A 1 85 ? -2.280 -7.558 5.631 1.00 92.19 85 VAL A N 1
ATOM 694 C CA . VAL A 1 85 ? -2.963 -6.265 5.802 1.00 92.19 85 VAL A CA 1
ATOM 695 C C . VAL A 1 85 ? -4.276 -6.182 5.018 1.00 92.19 85 VAL A C 1
ATOM 697 O O . VAL A 1 85 ? -5.205 -5.522 5.483 1.00 92.19 85 VAL A O 1
ATOM 700 N N . THR A 1 86 ? -4.415 -6.884 3.885 1.00 93.38 86 THR A N 1
ATOM 701 C CA . THR A 1 86 ? -5.641 -6.831 3.069 1.00 93.38 86 THR A CA 1
ATOM 702 C C . THR A 1 86 ? -6.832 -7.515 3.736 1.00 93.38 86 THR A C 1
ATOM 704 O O . THR A 1 86 ? -7.973 -7.230 3.391 1.00 93.38 86 THR A O 1
ATOM 707 N N . ASN A 1 87 ? -6.590 -8.360 4.742 1.00 92.56 87 ASN A N 1
ATOM 708 C CA . ASN A 1 87 ? -7.641 -9.041 5.505 1.00 92.56 87 ASN A CA 1
ATOM 709 C C . ASN A 1 87 ? -8.198 -8.184 6.654 1.00 92.56 87 ASN A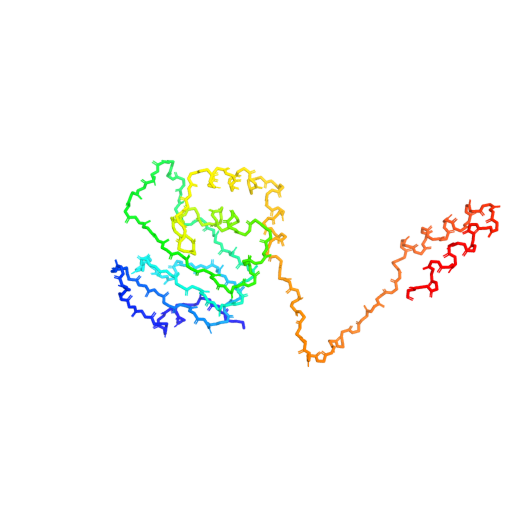 C 1
ATOM 711 O O . ASN A 1 87 ? -9.133 -8.583 7.351 1.00 92.56 87 ASN A O 1
ATOM 715 N N . LYS A 1 88 ? -7.618 -7.004 6.902 1.00 91.44 88 LYS A N 1
ATOM 716 C CA . LYS A 1 88 ? -8.047 -6.109 7.979 1.00 91.44 88 LYS A CA 1
ATOM 717 C C . LYS A 1 88 ? -9.282 -5.310 7.556 1.00 91.44 88 LYS A C 1
ATOM 719 O O . LYS A 1 88 ? -9.403 -4.851 6.417 1.00 91.44 88 LYS A O 1
ATOM 724 N N . LYS A 1 89 ? -10.193 -5.065 8.505 1.00 92.31 89 LYS A N 1
ATOM 725 C CA . LYS A 1 89 ? -11.318 -4.146 8.280 1.00 92.31 89 LYS A CA 1
ATOM 726 C C . LYS A 1 89 ? -10.784 -2.774 7.869 1.00 92.31 89 LYS A C 1
ATOM 728 O O . LYS A 1 89 ? -9.820 -2.280 8.444 1.00 92.31 89 LYS A O 1
ATOM 733 N N . HIS A 1 90 ? -11.436 -2.168 6.880 1.00 94.06 90 HIS A N 1
ATOM 734 C CA . HIS A 1 90 ? -11.091 -0.845 6.356 1.00 94.06 90 HIS A CA 1
ATOM 735 C C . HIS A 1 90 ? -9.667 -0.716 5.783 1.00 94.06 90 HIS A C 1
ATOM 737 O O . HIS A 1 90 ? -9.208 0.413 5.615 1.00 94.06 90 HIS A O 1
ATOM 743 N N . TYR A 1 91 ? -8.984 -1.815 5.422 1.00 93.81 91 TYR A N 1
ATOM 744 C CA . TYR A 1 91 ? -7.604 -1.750 4.916 1.00 93.81 91 TYR A CA 1
ATOM 745 C C . TYR A 1 91 ? -7.457 -0.797 3.720 1.00 93.81 91 TYR A C 1
ATOM 747 O O . TYR A 1 91 ? -6.507 -0.027 3.661 1.00 93.81 91 TYR A O 1
ATOM 755 N N . ARG A 1 92 ? -8.421 -0.793 2.790 1.00 94.81 92 ARG A N 1
ATOM 756 C CA . ARG A 1 92 ? -8.383 0.073 1.607 1.00 94.81 92 ARG A CA 1
ATOM 757 C C . ARG A 1 92 ? -8.371 1.553 1.993 1.00 94.81 92 ARG A C 1
ATOM 759 O O . ARG A 1 92 ? -7.531 2.303 1.514 1.00 94.81 92 ARG A O 1
ATOM 766 N N . LEU A 1 93 ? -9.257 1.957 2.905 1.00 94.81 93 LEU A N 1
ATOM 767 C CA . LEU A 1 93 ? -9.291 3.328 3.426 1.00 94.81 93 LEU A CA 1
ATOM 768 C C . LEU A 1 93 ? -8.031 3.647 4.242 1.00 94.81 93 LEU A C 1
ATOM 770 O O . LEU A 1 93 ? -7.535 4.765 4.180 1.00 94.81 93 LEU A O 1
ATOM 774 N N . TYR A 1 94 ? -7.501 2.664 4.973 1.00 93.19 94 TYR A N 1
ATOM 775 C CA . TYR A 1 94 ? -6.246 2.795 5.708 1.00 93.19 94 TYR A CA 1
ATOM 776 C C . TYR A 1 94 ? -5.066 3.079 4.768 1.00 93.19 94 TYR A C 1
ATOM 778 O O . TYR A 1 94 ? -4.294 3.997 5.034 1.00 93.19 94 TYR A O 1
ATOM 786 N N . VAL A 1 95 ? -4.959 2.355 3.648 1.00 91.38 95 VAL A N 1
ATOM 787 C CA . VAL A 1 95 ? -3.920 2.586 2.631 1.00 91.38 95 VAL A CA 1
ATOM 788 C C . VAL A 1 95 ? -4.082 3.969 2.008 1.00 91.38 95 VAL A C 1
ATOM 790 O O . VAL A 1 95 ? -3.118 4.720 1.981 1.00 91.38 95 VAL A O 1
ATOM 793 N N . ILE A 1 96 ? -5.298 4.343 1.593 1.00 91.25 96 ILE A N 1
ATOM 794 C CA . ILE A 1 96 ? -5.584 5.668 1.009 1.00 91.25 96 ILE A CA 1
ATOM 795 C C . ILE A 1 96 ? -5.199 6.801 1.970 1.00 91.25 96 ILE A C 1
ATOM 797 O O . ILE A 1 96 ? -4.648 7.811 1.545 1.00 91.25 96 ILE A O 1
ATOM 801 N N . TYR A 1 97 ? -5.462 6.640 3.270 1.00 90.00 97 TYR A N 1
ATOM 802 C CA . TYR A 1 97 ? -5.080 7.630 4.278 1.00 90.00 97 TYR A CA 1
ATOM 803 C C . TYR A 1 97 ? -3.563 7.697 4.505 1.00 90.00 97 TYR A C 1
ATOM 805 O O . TYR A 1 97 ? -3.015 8.775 4.717 1.00 90.00 97 TYR A O 1
ATOM 813 N N . LYS A 1 98 ? -2.875 6.548 4.491 1.00 86.81 98 LYS A N 1
ATOM 814 C CA . LYS A 1 98 ? -1.418 6.471 4.679 1.00 86.81 98 LYS A CA 1
ATOM 815 C C . LYS A 1 98 ? -0.618 6.881 3.443 1.00 86.81 98 LYS A C 1
ATOM 817 O O . LYS A 1 98 ? 0.525 7.294 3.599 1.00 86.81 98 LYS A O 1
ATOM 822 N N . VAL A 1 99 ? -1.213 6.765 2.259 1.00 83.62 99 VAL A N 1
ATOM 823 C CA . VAL A 1 99 ? -0.599 7.027 0.952 1.00 83.62 99 VAL A CA 1
ATOM 824 C C . VAL A 1 99 ? -1.507 7.970 0.170 1.00 83.62 99 VAL A C 1
ATOM 826 O O . VAL A 1 99 ? -2.203 7.537 -0.745 1.00 83.62 99 VAL A O 1
ATOM 829 N N . PRO A 1 100 ? -1.567 9.265 0.513 1.00 80.38 100 PRO A N 1
ATOM 830 C CA . PRO A 1 100 ? -2.450 10.205 -0.178 1.00 80.38 100 PRO A CA 1
ATOM 831 C C . PRO A 1 100 ? -2.138 10.346 -1.682 1.00 80.38 100 PRO A C 1
ATOM 833 O O . PRO A 1 100 ? -2.994 10.793 -2.450 1.00 80.38 100 PRO A O 1
ATOM 836 N N . GLN A 1 101 ? -0.943 9.945 -2.127 1.00 78.38 101 GLN A N 1
ATOM 837 C CA . GLN A 1 101 ? -0.550 9.904 -3.535 1.00 78.38 101 GLN A CA 1
ATOM 838 C C . GLN A 1 101 ? -1.131 8.712 -4.316 1.00 78.38 101 GLN A C 1
ATOM 840 O O . GLN A 1 101 ? -1.127 8.746 -5.542 1.00 78.38 101 GLN A O 1
ATOM 845 N N . VAL A 1 102 ? -1.687 7.683 -3.659 1.00 84.50 102 VAL A N 1
ATOM 846 C CA . VAL A 1 102 ? -2.229 6.511 -4.366 1.00 84.50 102 VAL A CA 1
ATOM 847 C C . VAL A 1 102 ? -3.432 6.900 -5.229 1.00 84.50 102 VAL A C 1
ATOM 849 O O . VAL A 1 102 ? -4.419 7.459 -4.743 1.00 84.50 102 VAL A O 1
ATOM 852 N N . ARG A 1 103 ? -3.351 6.619 -6.534 1.00 86.25 103 ARG A N 1
ATOM 853 C CA . ARG A 1 103 ? -4.447 6.847 -7.497 1.00 86.25 103 ARG A CA 1
ATOM 854 C C . ARG A 1 103 ? -5.109 5.550 -7.926 1.00 86.25 103 ARG A C 1
ATOM 856 O O . ARG A 1 103 ? -6.325 5.520 -8.112 1.00 86.25 103 ARG A O 1
ATOM 863 N N . VAL A 1 104 ? -4.340 4.469 -8.009 1.00 90.56 104 VAL A N 1
ATOM 864 C CA . VAL A 1 104 ? -4.830 3.122 -8.299 1.00 90.56 104 VAL A CA 1
ATOM 865 C C . VAL A 1 104 ? -4.298 2.178 -7.227 1.00 90.56 104 VAL A C 1
ATOM 867 O O . VAL A 1 104 ? -3.099 2.108 -6.989 1.00 90.56 104 VAL A O 1
ATOM 870 N N . LEU A 1 105 ? -5.201 1.457 -6.561 1.00 93.50 105 LEU A N 1
ATOM 871 C CA . LEU A 1 105 ? -4.851 0.463 -5.546 1.00 93.50 105 LEU A CA 1
ATOM 872 C C . LEU A 1 105 ? -5.510 -0.865 -5.898 1.00 93.50 105 LEU A C 1
ATOM 874 O O . LEU A 1 105 ? -6.740 -0.910 -6.007 1.00 93.50 105 LEU A O 1
ATOM 878 N N . ASN A 1 106 ? -4.709 -1.923 -6.035 1.00 93.31 106 ASN A N 1
ATOM 879 C CA . ASN A 1 106 ? -5.141 -3.262 -6.448 1.00 93.31 106 ASN A CA 1
ATOM 880 C C . ASN A 1 106 ? -6.012 -3.205 -7.716 1.00 93.31 106 ASN A C 1
ATOM 882 O O . ASN A 1 106 ? -7.133 -3.712 -7.730 1.00 93.31 106 ASN A O 1
ATOM 886 N N . PHE A 1 107 ? -5.524 -2.505 -8.747 1.00 91.25 107 PHE A N 1
ATOM 887 C CA . PHE A 1 107 ? -6.209 -2.314 -10.037 1.00 91.25 107 PHE A CA 1
ATOM 888 C C . PHE A 1 107 ? -7.551 -1.560 -9.962 1.00 91.25 107 PHE A C 1
ATOM 890 O O . PHE A 1 107 ? -8.323 -1.539 -10.918 1.00 91.25 107 PHE A O 1
ATOM 897 N N . GLN A 1 108 ? -7.839 -0.895 -8.838 1.00 92.25 108 GLN A N 1
ATOM 898 C CA . GLN A 1 108 ? -9.043 -0.085 -8.661 1.00 92.25 108 GLN A CA 1
ATOM 899 C C . GLN A 1 108 ? -8.690 1.382 -8.423 1.00 92.25 108 GLN A C 1
ATOM 901 O O . GLN A 1 108 ? -8.062 1.723 -7.413 1.00 92.25 108 GLN A O 1
ATOM 906 N N . LYS A 1 109 ? -9.178 2.260 -9.310 1.00 91.56 109 LYS A N 1
ATOM 907 C CA . LYS A 1 109 ? -9.068 3.719 -9.157 1.00 91.56 109 LYS A CA 1
ATOM 908 C C . LYS A 1 109 ? -9.645 4.169 -7.814 1.00 91.56 109 LYS A C 1
ATOM 910 O O . LYS A 1 109 ? -10.763 3.798 -7.450 1.00 91.56 109 LYS A O 1
ATOM 915 N N . VAL A 1 110 ? -8.881 4.981 -7.099 1.00 91.75 110 VAL A N 1
ATOM 916 C CA . VAL A 1 110 ? -9.284 5.626 -5.852 1.00 91.75 110 VAL A CA 1
ATOM 917 C C . VAL A 1 110 ? -10.200 6.795 -6.181 1.00 91.75 110 VAL A C 1
ATOM 919 O O . VAL A 1 110 ? -9.864 7.669 -6.978 1.00 91.75 110 VAL A O 1
ATOM 922 N N . LYS A 1 111 ? -11.384 6.819 -5.570 1.00 91.69 111 LYS A N 1
ATOM 923 C CA . LYS A 1 111 ? -12.375 7.880 -5.788 1.00 91.69 111 LYS A CA 1
ATOM 924 C C . LYS A 1 111 ? -12.290 8.941 -4.695 1.00 91.69 111 LYS A C 1
ATOM 926 O O . LYS A 1 111 ? -12.044 8.625 -3.532 1.00 91.69 111 LYS A O 1
ATOM 931 N N . LEU A 1 112 ? -12.657 10.182 -5.024 1.00 89.69 112 LEU A N 1
ATOM 932 C CA . LEU A 1 112 ? -12.731 11.286 -4.053 1.00 89.69 112 LEU A CA 1
ATOM 933 C C . LEU A 1 112 ? -13.576 10.934 -2.813 1.00 89.69 112 LEU A C 1
ATOM 935 O O . LEU A 1 112 ? -13.200 11.242 -1.685 1.00 89.69 112 LEU A O 1
ATOM 939 N N . LYS A 1 113 ? -14.690 10.212 -3.004 1.00 94.12 113 LYS A N 1
ATOM 940 C CA . LYS A 1 113 ? -15.547 9.735 -1.904 1.00 94.12 113 LYS A CA 1
ATOM 941 C C . LYS A 1 113 ? -14.816 8.789 -0.945 1.00 94.12 113 LYS A C 1
ATOM 943 O O . LYS A 1 113 ? -15.134 8.768 0.239 1.00 94.12 113 LYS A O 1
ATOM 948 N N . GLU A 1 114 ? -13.890 7.972 -1.438 1.00 95.19 114 GLU A N 1
ATOM 949 C CA . GLU A 1 114 ? -13.088 7.078 -0.594 1.00 95.19 114 GLU A CA 1
ATOM 950 C C . GLU A 1 114 ? -12.051 7.871 0.189 1.00 95.19 114 GLU A C 1
ATOM 952 O O . GLU A 1 114 ? -11.911 7.655 1.388 1.00 95.19 114 GLU A O 1
ATOM 957 N N . TRP A 1 115 ? -11.408 8.844 -0.458 1.00 92.62 115 TRP A N 1
ATOM 958 C CA . TRP A 1 115 ? -10.466 9.746 0.196 1.00 92.62 115 TRP A CA 1
ATOM 959 C C . TRP A 1 115 ? -11.122 10.528 1.341 1.00 92.62 115 TRP A C 1
ATOM 961 O O . TRP A 1 115 ? -10.646 10.492 2.471 1.00 92.62 115 TRP A O 1
ATOM 971 N N . GLN A 1 116 ? -12.288 11.134 1.102 1.00 91.88 116 GLN A N 1
ATOM 972 C CA . GLN A 1 116 ? -13.043 11.850 2.140 1.00 91.88 116 GLN A CA 1
ATOM 973 C C . GLN A 1 116 ? -13.441 10.935 3.308 1.00 91.88 116 GLN A C 1
ATOM 975 O O . GLN A 1 116 ? -13.397 11.340 4.471 1.00 91.88 116 GLN A O 1
ATOM 980 N N . LYS A 1 117 ? -13.824 9.684 3.017 1.00 95.31 117 LYS A N 1
ATOM 981 C CA . LYS A 1 117 ? -14.131 8.679 4.047 1.00 95.31 117 LYS A CA 1
ATOM 982 C C . LYS A 1 117 ? -12.890 8.291 4.845 1.00 95.31 117 LYS A C 1
ATOM 984 O O . LYS A 1 117 ? -12.986 8.169 6.063 1.00 95.31 117 LYS A O 1
ATOM 989 N N . ALA A 1 118 ? -11.759 8.096 4.174 1.00 93.88 118 ALA A N 1
ATOM 990 C CA . ALA A 1 118 ? -10.486 7.761 4.794 1.00 93.88 118 ALA A CA 1
ATOM 991 C C . ALA A 1 118 ? -10.028 8.887 5.734 1.00 93.88 118 ALA A C 1
ATOM 993 O O . ALA A 1 118 ? -9.777 8.631 6.909 1.00 93.88 118 ALA A O 1
ATOM 994 N N . GLU A 1 119 ? -10.054 10.135 5.261 1.00 92.50 119 GLU A N 1
ATOM 995 C CA . GLU A 1 119 ? -9.756 11.325 6.064 1.00 92.50 119 GLU A CA 1
ATOM 996 C C . GLU A 1 119 ? -10.675 11.401 7.290 1.00 92.50 119 GLU A C 1
ATOM 998 O O . GLU A 1 119 ? -10.207 11.504 8.420 1.00 92.50 119 GLU A O 1
ATOM 1003 N N . LYS A 1 120 ? -11.993 11.253 7.113 1.00 94.19 120 LYS A N 1
ATOM 1004 C CA . LYS A 1 120 ? -12.941 11.273 8.238 1.00 94.19 120 LYS A CA 1
ATOM 1005 C C . LYS A 1 120 ? -12.684 10.156 9.260 1.00 94.19 120 LYS A C 1
ATOM 1007 O O . LYS A 1 120 ? -12.871 10.376 10.454 1.00 94.19 120 LYS A O 1
ATOM 1012 N N . MET A 1 121 ? -12.311 8.961 8.803 1.00 94.44 121 MET A N 1
ATOM 1013 C CA . MET A 1 121 ? -12.142 7.773 9.646 1.00 94.44 121 MET A CA 1
ATOM 1014 C C . MET A 1 121 ? -10.823 7.779 10.424 1.00 94.44 121 MET A C 1
ATOM 1016 O O . MET A 1 121 ? -10.797 7.371 11.585 1.00 94.44 121 MET A O 1
ATOM 1020 N N . PHE A 1 122 ? -9.735 8.228 9.795 1.00 93.00 122 PHE A N 1
ATOM 1021 C CA . PHE A 1 122 ? -8.385 8.100 10.345 1.00 93.00 122 PHE A CA 1
ATOM 1022 C C . PHE A 1 122 ? -7.797 9.406 10.898 1.00 93.00 122 PHE A C 1
ATOM 1024 O O . PHE A 1 122 ? -6.779 9.358 11.596 1.00 93.00 122 PHE A O 1
ATOM 1031 N N . LYS A 1 123 ? -8.454 10.553 10.691 1.00 89.50 123 LYS A N 1
ATOM 1032 C CA . LYS A 1 123 ? -8.051 11.831 11.291 1.00 89.50 123 LYS A CA 1
ATOM 1033 C C . LYS A 1 123 ? -8.305 11.872 12.802 1.00 89.50 123 LYS A C 1
ATOM 1035 O O . LYS A 1 123 ? -9.292 11.355 13.327 1.00 89.50 123 LYS A O 1
ATOM 1040 N N . GLY A 1 124 ? -7.416 12.560 13.518 1.00 91.19 124 GLY A N 1
ATOM 1041 C CA . GLY A 1 124 ? -7.527 12.798 14.960 1.00 91.19 124 GLY A CA 1
ATOM 1042 C C . GLY A 1 124 ? -7.140 11.597 15.833 1.00 91.19 124 GLY A C 1
ATOM 1043 O O . GLY A 1 124 ? -6.698 10.555 15.354 1.00 91.19 124 GLY A O 1
ATOM 1044 N N . LYS A 1 125 ? -7.300 11.745 17.157 1.00 92.06 125 LYS A N 1
ATOM 1045 C CA . LYS A 1 125 ? -6.816 10.763 18.151 1.00 92.06 125 LYS A CA 1
ATOM 1046 C C . LYS A 1 125 ? -7.444 9.371 17.983 1.00 92.06 125 LYS A C 1
ATOM 1048 O O . LYS A 1 125 ? -6.738 8.370 18.065 1.00 92.06 125 LYS A O 1
ATOM 1053 N N . ARG A 1 126 ? -8.756 9.304 17.719 1.00 90.06 126 ARG A N 1
ATOM 1054 C CA . ARG A 1 126 ? -9.480 8.033 17.512 1.00 90.06 126 ARG A CA 1
ATOM 1055 C C . ARG A 1 126 ? -9.023 7.319 16.240 1.00 90.06 126 ARG A C 1
ATOM 1057 O O . ARG A 1 126 ? -8.758 6.123 16.278 1.00 90.06 126 ARG A O 1
ATOM 1064 N N . GLY A 1 127 ? -8.869 8.060 15.144 1.00 90.81 127 GLY A N 1
ATOM 1065 C CA . GLY A 1 127 ? -8.372 7.513 13.886 1.00 90.81 127 GLY A CA 1
ATOM 1066 C C . GLY A 1 127 ? -6.930 7.007 13.982 1.00 90.81 127 GLY A C 1
ATOM 1067 O O . GLY A 1 127 ? -6.610 5.944 13.453 1.00 90.81 127 GLY A O 1
ATOM 1068 N N . ALA A 1 128 ? -6.082 7.692 14.756 1.00 88.75 128 ALA A N 1
ATOM 1069 C CA . ALA A 1 128 ? -4.732 7.222 15.057 1.00 88.75 128 ALA A CA 1
ATOM 1070 C C . ALA A 1 128 ? -4.724 5.891 15.832 1.00 88.75 128 ALA A C 1
ATOM 1072 O O . ALA A 1 128 ? -3.876 5.042 15.561 1.00 88.75 128 ALA A O 1
ATOM 1073 N N . GLN A 1 129 ? -5.663 5.681 16.762 1.00 91.06 129 GLN A N 1
ATOM 1074 C CA . GLN A 1 129 ? -5.799 4.402 17.464 1.00 91.06 129 GLN A CA 1
ATOM 1075 C C . GLN A 1 129 ? -6.252 3.286 16.515 1.00 91.06 129 GLN A C 1
ATOM 1077 O O . GLN A 1 129 ? -5.623 2.235 16.472 1.00 91.06 129 GLN A O 1
ATOM 1082 N N . LEU A 1 130 ? -7.257 3.547 15.676 1.00 90.19 130 LEU A N 1
ATOM 1083 C CA . LEU A 1 130 ? -7.713 2.587 14.668 1.00 90.19 130 LEU A CA 1
ATOM 1084 C C . LEU A 1 130 ? -6.585 2.195 13.698 1.00 90.19 130 LEU A C 1
ATOM 1086 O O . LEU A 1 130 ? -6.408 1.022 13.381 1.00 90.19 130 LEU A O 1
ATOM 1090 N N . ALA A 1 131 ? -5.781 3.167 13.261 1.00 88.62 131 ALA A N 1
ATOM 1091 C CA . ALA A 1 131 ? -4.605 2.917 12.433 1.00 88.62 131 ALA A CA 1
ATOM 1092 C C . ALA A 1 131 ? -3.579 2.009 13.137 1.00 88.62 131 ALA A C 1
ATOM 1094 O O . ALA A 1 131 ? -3.003 1.131 12.495 1.00 88.62 131 ALA A O 1
ATOM 1095 N N . LYS A 1 132 ? -3.366 2.184 14.451 1.00 89.56 132 LYS A N 1
ATOM 1096 C CA . LYS A 1 132 ? -2.499 1.301 15.252 1.00 89.56 132 LYS A CA 1
ATOM 1097 C C . LYS A 1 132 ? -3.060 -0.117 15.343 1.00 89.56 132 LYS A C 1
ATOM 1099 O O . LYS A 1 132 ? -2.296 -1.070 15.220 1.00 89.56 132 LYS A O 1
ATOM 1104 N N . ASP A 1 133 ? -4.371 -0.257 15.514 1.00 89.44 133 ASP A N 1
ATOM 1105 C CA . ASP A 1 133 ? -5.029 -1.561 15.617 1.00 89.44 133 ASP A CA 1
ATOM 1106 C C . ASP A 1 133 ? -4.963 -2.339 14.291 1.00 89.44 133 ASP A C 1
ATOM 1108 O O . ASP A 1 133 ? -4.718 -3.548 14.286 1.00 89.44 133 ASP A O 1
ATOM 1112 N N . ILE A 1 134 ? -5.104 -1.648 13.152 1.00 87.56 134 ILE A N 1
ATOM 1113 C CA . ILE A 1 134 ? -4.913 -2.234 11.814 1.00 87.56 134 ILE A CA 1
ATOM 1114 C C . ILE A 1 134 ? -3.459 -2.672 11.622 1.00 87.56 134 ILE A C 1
ATOM 1116 O O . ILE A 1 134 ? -3.213 -3.793 11.174 1.00 87.56 134 ILE A O 1
ATOM 1120 N N . ALA A 1 135 ? -2.511 -1.823 12.027 1.00 86.75 135 ALA A N 1
ATOM 1121 C CA . ALA A 1 135 ? -1.077 -2.084 11.977 1.00 86.75 135 ALA A CA 1
ATOM 1122 C C . ALA A 1 135 ? -0.591 -3.113 13.013 1.00 86.75 135 ALA A C 1
ATOM 1124 O O . ALA A 1 135 ? 0.613 -3.307 13.161 1.00 86.75 135 ALA A O 1
ATOM 1125 N N . ARG A 1 136 ? -1.483 -3.779 13.754 1.00 87.94 136 ARG A N 1
ATOM 1126 C CA . ARG A 1 136 ? -1.111 -4.859 14.666 1.00 87.94 136 ARG A CA 1
ATOM 1127 C C . ARG A 1 136 ? -0.989 -6.170 13.894 1.00 87.94 136 ARG A C 1
ATOM 1129 O O . ARG A 1 136 ? -1.969 -6.665 13.319 1.00 87.94 136 ARG A O 1
ATOM 1136 N N . ARG A 1 137 ? 0.200 -6.776 13.947 1.00 83.69 137 ARG A N 1
ATOM 1137 C CA . ARG A 1 137 ? 0.453 -8.103 13.377 1.00 83.69 137 ARG A CA 1
ATOM 1138 C C . ARG A 1 137 ? -0.529 -9.110 13.980 1.00 83.69 137 ARG A C 1
ATOM 1140 O O . ARG A 1 137 ? -0.593 -9.277 15.199 1.00 83.69 137 ARG A O 1
ATOM 1147 N N . SER A 1 138 ? -1.338 -9.745 13.137 1.00 72.44 138 SER A N 1
ATOM 1148 C CA . SER A 1 138 ? -2.111 -10.916 13.548 1.00 72.44 138 SER A CA 1
ATOM 1149 C C . SER A 1 138 ? -1.136 -12.059 13.809 1.00 72.44 138 SER A C 1
ATOM 1151 O O . SER A 1 138 ? -0.209 -12.267 13.031 1.00 72.44 138 SER A O 1
ATOM 1153 N N . LYS A 1 139 ? -1.330 -12.797 14.905 1.00 67.25 139 LYS A N 1
ATOM 1154 C CA . LYS A 1 139 ? -0.650 -14.079 15.087 1.00 67.25 139 LYS A CA 1
ATOM 1155 C C . LYS A 1 139 ? -1.294 -15.046 14.096 1.00 67.25 139 LYS A C 1
ATOM 1157 O O . LYS A 1 139 ? -2.374 -15.559 14.371 1.00 67.25 139 LYS A O 1
ATOM 1162 N N . THR A 1 140 ? -0.708 -15.190 12.913 1.00 58.53 140 THR A N 1
ATOM 1163 C CA . THR A 1 140 ? -1.123 -16.222 11.963 1.00 58.53 140 THR A CA 1
ATOM 1164 C C . THR A 1 140 ? -0.864 -17.571 12.623 1.00 58.53 140 THR A C 1
ATOM 1166 O O . THR A 1 140 ? 0.242 -17.841 13.090 1.00 58.53 140 THR A O 1
ATOM 1169 N N . PHE A 1 141 ? -1.916 -18.372 12.759 1.00 47.44 141 PHE A N 1
ATOM 1170 C CA . PHE A 1 141 ? -1.807 -19.753 13.202 1.00 47.44 141 PHE A CA 1
ATOM 1171 C C . PHE A 1 141 ? -1.188 -20.541 12.051 1.00 47.44 141 PHE A C 1
ATOM 1173 O O . PHE A 1 141 ? -1.781 -20.595 10.979 1.00 47.44 141 PHE A O 1
ATOM 1180 N N . ASN A 1 142 ? 0.000 -21.102 12.259 1.00 51.16 142 ASN A N 1
ATOM 1181 C CA . ASN A 1 142 ? 0.637 -22.003 11.304 1.00 51.16 142 ASN A CA 1
ATOM 1182 C C . ASN A 1 142 ? 0.149 -23.426 11.624 1.00 51.16 142 ASN A C 1
ATOM 1184 O O . ASN A 1 142 ? 0.590 -23.979 12.638 1.00 51.16 142 ASN A O 1
ATOM 1188 N N . PRO A 1 143 ? -0.758 -24.032 10.831 1.00 43.25 143 PRO A N 1
ATOM 1189 C CA . PRO A 1 143 ? -1.191 -25.405 11.067 1.00 43.25 143 PRO A CA 1
ATOM 1190 C C . PRO A 1 143 ? 0.022 -26.328 10.892 1.00 43.25 143 PRO A C 1
ATOM 1192 O O . PRO A 1 143 ? 0.602 -26.381 9.813 1.00 43.25 143 PRO A O 1
ATOM 1195 N N . GLY A 1 144 ? 0.447 -26.996 11.967 1.00 57.88 144 GLY A N 1
ATOM 1196 C CA . GLY A 1 144 ? 1.638 -27.858 11.978 1.00 57.88 144 GLY A CA 1
ATOM 1197 C C . GLY A 1 144 ? 2.897 -27.250 12.611 1.00 57.88 144 GLY A C 1
ATOM 1198 O O . GLY A 1 144 ? 3.903 -27.944 12.718 1.00 57.88 144 GLY A O 1
ATOM 1199 N N . ALA A 1 145 ? 2.866 -26.000 13.086 1.00 46.66 145 ALA A N 1
ATOM 1200 C CA . ALA A 1 145 ? 3.937 -25.492 13.943 1.00 46.66 145 ALA A CA 1
ATOM 1201 C C . ALA A 1 145 ? 3.772 -26.030 15.373 1.00 46.66 145 ALA A C 1
ATOM 1203 O O . ALA A 1 145 ? 2.692 -25.932 15.960 1.00 46.66 145 ALA A O 1
ATOM 1204 N N . CYS A 1 146 ? 4.850 -26.571 15.946 1.00 46.47 146 CYS A N 1
ATOM 1205 C CA . CYS A 1 146 ? 4.899 -26.908 17.365 1.00 46.47 146 CYS A CA 1
ATOM 1206 C C . CYS A 1 146 ? 4.507 -25.687 18.208 1.00 46.47 146 CYS A C 1
ATOM 1208 O O . CYS A 1 146 ? 4.916 -24.559 17.920 1.00 46.47 146 CYS A O 1
ATOM 1210 N N . LEU A 1 147 ? 3.701 -25.925 19.245 1.00 43.06 147 LEU A N 1
ATOM 1211 C CA . LEU A 1 147 ? 3.271 -24.900 20.192 1.00 43.06 147 LEU A CA 1
ATOM 1212 C C . LEU A 1 147 ? 4.494 -24.112 20.695 1.00 43.06 147 LEU A C 1
ATOM 1214 O O . LEU A 1 147 ? 5.461 -24.736 21.139 1.00 43.06 147 LEU A O 1
ATOM 1218 N N . PRO A 1 148 ? 4.471 -22.765 20.671 1.00 48.31 148 PRO A N 1
ATOM 1219 C CA . PRO A 1 148 ? 5.502 -21.989 21.334 1.00 48.31 148 PRO A CA 1
ATOM 1220 C C . PRO A 1 148 ? 5.471 -22.335 22.822 1.00 48.31 148 PRO A C 1
ATOM 1222 O O . PRO A 1 148 ? 4.493 -22.058 23.520 1.00 48.31 148 PRO A O 1
ATOM 1225 N N . THR A 1 149 ? 6.545 -22.948 23.312 1.00 50.62 149 THR A N 1
ATOM 1226 C CA . THR A 1 149 ? 6.789 -23.179 24.736 1.00 50.62 149 THR A CA 1
ATOM 1227 C C . THR A 1 149 ? 7.214 -21.876 25.409 1.00 50.62 149 THR A C 1
ATOM 1229 O O . THR A 1 149 ? 8.270 -21.812 26.032 1.00 50.62 149 THR A O 1
ATOM 1232 N N . ASP A 1 150 ? 6.408 -20.821 25.293 1.00 47.28 150 ASP A N 1
ATOM 1233 C CA . ASP A 1 150 ? 6.580 -19.644 26.134 1.00 47.28 150 ASP A CA 1
ATOM 1234 C C . ASP A 1 150 ? 5.829 -19.866 27.443 1.00 47.28 150 ASP A C 1
ATOM 1236 O O . ASP A 1 150 ? 4.603 -19.772 27.562 1.00 47.28 150 ASP A O 1
ATOM 1240 N N . LYS A 1 151 ? 6.624 -20.214 28.452 1.00 50.28 151 LYS A N 1
ATOM 1241 C CA . LYS A 1 151 ? 6.233 -20.265 29.853 1.00 50.28 151 LYS A CA 1
ATOM 1242 C C . LYS A 1 151 ? 5.657 -18.911 30.282 1.00 50.28 151 LYS A C 1
ATOM 1244 O O . LYS A 1 151 ? 6.403 -17.966 30.509 1.00 50.28 151 LYS A O 1
ATOM 1249 N N . LYS A 1 152 ? 4.337 -18.869 30.463 1.00 43.25 152 LYS A N 1
ATOM 1250 C CA . LYS A 1 152 ? 3.600 -18.481 31.688 1.00 43.25 152 LYS A CA 1
ATOM 1251 C C . LYS A 1 152 ? 2.181 -18.072 31.284 1.00 43.25 152 LYS A C 1
ATOM 1253 O O . LYS A 1 152 ? 1.912 -16.912 30.988 1.00 43.25 152 LYS A O 1
ATOM 1258 N N . LYS A 1 153 ? 1.242 -19.021 31.359 1.00 49.53 153 LYS A N 1
ATOM 1259 C CA . LYS A 1 153 ? -0.132 -18.679 31.746 1.00 49.53 153 LYS A CA 1
ATOM 1260 C C . LYS A 1 153 ? -0.034 -18.179 33.191 1.00 49.53 153 LYS A C 1
ATOM 1262 O O . LYS A 1 153 ? 0.054 -18.982 34.113 1.00 49.53 153 LYS A O 1
ATOM 1267 N N . GLY A 1 154 ? 0.120 -16.868 33.373 1.00 46.69 154 GLY A N 1
ATOM 1268 C CA . GLY A 1 154 ? -0.039 -16.255 34.687 1.00 46.69 154 GLY A CA 1
ATOM 1269 C C . GLY A 1 154 ? -1.483 -16.466 35.122 1.00 46.69 154 GLY A C 1
ATOM 1270 O O . GLY A 1 154 ? -2.386 -16.263 34.312 1.00 46.69 154 GLY A O 1
ATOM 1271 N N . GLY A 1 155 ? -1.684 -16.938 36.352 1.00 62.44 155 GLY A N 1
ATOM 1272 C CA . GLY A 1 155 ? -3.012 -17.024 36.954 1.00 62.44 155 GLY A CA 1
ATOM 1273 C C . GLY A 1 155 ? -3.705 -15.654 37.028 1.00 62.44 155 GLY A C 1
ATOM 1274 O O . GLY A 1 155 ? -3.127 -14.649 36.601 1.00 62.44 155 GLY A O 1
ATOM 1275 N N . PRO A 1 156 ? -4.934 -15.606 37.571 1.00 65.56 156 PRO A N 1
ATOM 1276 C CA . PRO A 1 156 ? -5.681 -14.361 37.737 1.00 65.56 156 PRO A CA 1
ATOM 1277 C C . PRO A 1 156 ? -4.809 -13.298 38.409 1.00 65.56 156 PRO A C 1
ATOM 1279 O O . PRO A 1 156 ? -4.027 -13.616 39.312 1.00 65.56 156 PRO A O 1
ATOM 1282 N N . SER A 1 157 ? -4.899 -12.049 37.950 1.00 68.81 157 SER A N 1
ATOM 1283 C CA . SER A 1 157 ? -4.118 -10.963 38.539 1.00 68.81 157 SER A CA 1
ATOM 1284 C C . SER A 1 157 ? -4.494 -10.782 40.014 1.00 68.81 157 SER A C 1
ATOM 1286 O O . SER A 1 157 ? -5.577 -11.177 40.443 1.00 68.81 157 SER A O 1
ATOM 1288 N N . LEU A 1 158 ? -3.618 -10.172 40.819 1.00 68.44 158 LEU A N 1
ATOM 1289 C CA . LEU A 1 158 ? -3.917 -9.919 42.237 1.00 68.44 158 LEU A CA 1
ATOM 1290 C C . LEU A 1 158 ? -5.225 -9.130 42.423 1.00 68.44 158 LEU A C 1
ATOM 1292 O O . LEU A 1 158 ? -5.980 -9.427 43.345 1.00 68.44 158 LEU A O 1
ATOM 1296 N N . GLY A 1 159 ? -5.527 -8.207 41.502 1.00 74.88 159 GLY A N 1
ATOM 1297 C CA . GLY A 1 159 ? -6.794 -7.473 41.486 1.00 74.88 159 GLY A CA 1
ATOM 1298 C C . GLY A 1 159 ? -8.003 -8.359 41.175 1.00 74.88 159 GLY A C 1
ATOM 1299 O O . GLY A 1 159 ? -9.051 -8.190 41.793 1.00 74.88 159 GLY A O 1
ATOM 1300 N N . ASP A 1 160 ? -7.854 -9.353 40.293 1.00 72.31 160 ASP A N 1
ATOM 1301 C CA . ASP A 1 160 ? -8.919 -10.324 40.006 1.00 72.31 160 ASP A CA 1
ATOM 1302 C C . ASP A 1 160 ? -9.187 -11.210 41.226 1.00 72.31 160 ASP A C 1
ATOM 1304 O O . ASP A 1 160 ? -10.337 -11.450 41.582 1.00 72.31 160 ASP A O 1
ATOM 1308 N N . VAL A 1 161 ? -8.132 -11.656 41.918 1.00 74.56 161 VAL A N 1
ATOM 1309 C CA . VAL A 1 161 ? -8.256 -12.463 43.143 1.00 74.56 161 VAL A CA 1
ATOM 1310 C C . VAL A 1 161 ? -8.973 -11.684 44.249 1.00 74.56 161 VAL A C 1
ATOM 1312 O O . VAL A 1 161 ? -9.783 -12.255 44.977 1.00 74.56 161 VAL A O 1
ATOM 1315 N N . GLU A 1 162 ? -8.699 -10.390 44.384 1.00 74.00 162 GLU A N 1
ATOM 1316 C CA . GLU A 1 162 ? -9.324 -9.534 45.394 1.00 74.00 162 GLU A CA 1
ATOM 1317 C C . GLU A 1 162 ? -10.787 -9.214 45.058 1.00 74.00 162 GLU A C 1
ATOM 1319 O O . GLU A 1 162 ? -11.657 -9.314 45.925 1.00 74.00 162 GLU A O 1
ATOM 1324 N N . ALA A 1 163 ? -11.090 -8.954 43.784 1.00 77.00 163 ALA A N 1
ATOM 1325 C CA . ALA A 1 163 ? -12.461 -8.818 43.302 1.00 77.00 163 ALA A CA 1
ATOM 1326 C C . ALA A 1 163 ? -13.272 -10.109 43.513 1.00 77.00 163 ALA A C 1
ATOM 1328 O O . ALA A 1 163 ? -14.418 -10.048 43.954 1.00 77.00 163 ALA A O 1
ATOM 1329 N N . ILE A 1 164 ? -12.663 -11.278 43.279 1.00 71.25 164 ILE A N 1
ATOM 1330 C CA . ILE A 1 164 ? -13.284 -12.586 43.528 1.00 71.25 164 ILE A CA 1
ATOM 1331 C C . ILE A 1 164 ? -13.547 -12.793 45.025 1.00 71.25 164 ILE A C 1
ATOM 1333 O O . ILE A 1 164 ? -14.637 -13.220 45.400 1.00 71.25 164 ILE A O 1
ATOM 1337 N N . LYS A 1 165 ? -12.589 -12.459 45.899 1.00 75.81 165 LYS A N 1
ATOM 1338 C CA . LYS A 1 165 ? -12.775 -12.553 47.358 1.00 75.81 165 LYS A CA 1
ATOM 1339 C C . LYS A 1 165 ? -13.909 -11.653 47.847 1.00 75.81 165 LYS A C 1
ATOM 1341 O O . LYS A 1 165 ? -14.734 -12.105 48.635 1.00 75.81 165 LYS A O 1
ATOM 1346 N N . ASN A 1 166 ? -13.985 -10.425 47.338 1.00 79.44 166 ASN A N 1
ATOM 1347 C CA . ASN A 1 166 ? -15.058 -9.490 47.675 1.00 79.44 166 ASN A CA 1
ATOM 1348 C C . ASN A 1 166 ? -16.416 -9.949 47.132 1.00 79.44 166 ASN A C 1
ATOM 1350 O O . ASN A 1 166 ? -17.428 -9.779 47.806 1.00 79.44 166 ASN A O 1
ATOM 1354 N N . ALA A 1 167 ? -16.455 -10.556 45.945 1.00 72.19 167 ALA A N 1
ATOM 1355 C CA . ALA A 1 167 ? -17.682 -11.124 45.399 1.00 72.19 167 ALA A CA 1
ATOM 1356 C C . ALA A 1 167 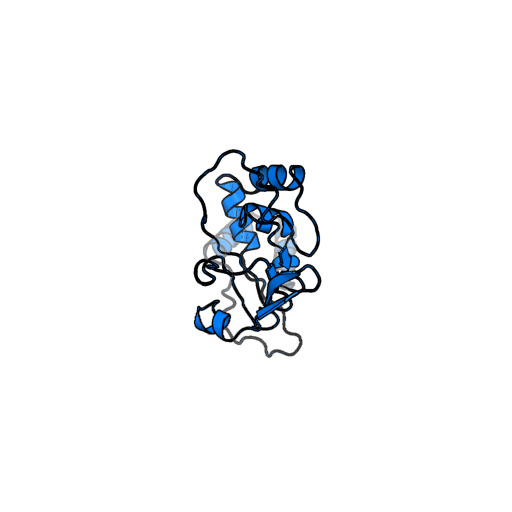? -18.185 -12.290 46.265 1.00 72.19 167 ALA A C 1
ATOM 1358 O O . ALA A 1 167 ? -19.351 -12.306 46.630 1.00 72.19 167 ALA A O 1
ATOM 1359 N N . ILE A 1 168 ? -17.304 -13.209 46.676 1.00 66.44 168 ILE A N 1
ATOM 1360 C CA . ILE A 1 168 ? -17.673 -14.343 47.540 1.00 66.44 168 ILE A CA 1
ATOM 1361 C C . ILE A 1 168 ? -18.121 -13.868 48.931 1.00 66.44 168 ILE A C 1
ATOM 1363 O O . ILE A 1 168 ? -19.074 -14.411 49.478 1.00 66.44 168 ILE A O 1
ATOM 1367 N N . ALA A 1 169 ? -17.469 -12.847 49.495 1.00 73.88 169 ALA A N 1
ATOM 1368 C CA . ALA A 1 169 ? -17.817 -12.310 50.813 1.00 73.88 169 ALA A CA 1
ATOM 1369 C C . ALA A 1 169 ? -19.188 -11.610 50.852 1.00 73.88 169 ALA A C 1
ATOM 1371 O O . ALA A 1 169 ? -19.806 -11.545 51.911 1.00 73.88 169 ALA A O 1
ATOM 1372 N N . ASN A 1 170 ? -19.661 -11.099 49.711 1.00 70.94 170 ASN A N 1
ATOM 1373 C CA . ASN A 1 170 ? -20.932 -10.379 49.600 1.00 70.94 170 ASN A CA 1
ATOM 1374 C C . ASN A 1 170 ? -22.101 -11.257 49.126 1.00 70.94 170 ASN A C 1
ATOM 1376 O O . ASN A 1 170 ? -23.231 -10.777 49.051 1.00 70.94 170 ASN A O 1
ATOM 1380 N N . VAL A 1 171 ? -21.851 -12.527 48.804 1.00 69.12 171 VAL A N 1
ATOM 1381 C CA . VAL A 1 171 ? -22.895 -13.464 48.383 1.00 69.12 171 VAL A CA 1
ATOM 1382 C C . VAL A 1 171 ? -23.570 -14.052 49.621 1.00 69.12 171 VAL A C 1
ATOM 1384 O O . VAL A 1 171 ? -22.949 -14.746 50.424 1.00 69.12 171 VAL A O 1
ATOM 1387 N N . SER A 1 172 ? -24.861 -13.767 49.781 1.00 64.50 172 SER A N 1
ATOM 1388 C CA . SER A 1 172 ? -25.672 -14.179 50.933 1.00 64.50 172 SER A CA 1
ATOM 1389 C C . SER A 1 172 ? -26.450 -15.477 50.698 1.00 64.50 172 SER A C 1
ATOM 1391 O O . SER A 1 172 ? -27.094 -15.974 51.624 1.00 64.50 172 SER A O 1
ATOM 1393 N N . THR A 1 173 ? -26.391 -16.052 49.488 1.00 71.44 173 THR A N 1
ATOM 1394 C CA . THR A 1 173 ? -27.173 -17.239 49.124 1.00 71.44 173 THR A CA 1
ATOM 1395 C C . THR A 1 173 ? -26.308 -18.390 48.606 1.00 71.44 173 THR A C 1
ATOM 1397 O O . THR A 1 173 ? -25.390 -18.222 47.806 1.00 71.44 173 THR A O 1
ATOM 1400 N N . LEU A 1 174 ? -26.618 -19.606 49.064 1.00 67.31 174 LEU A N 1
ATOM 1401 C CA . LEU A 1 174 ? -25.884 -20.831 48.724 1.00 67.31 174 LEU A CA 1
ATOM 1402 C C . LEU A 1 174 ? -25.917 -21.143 47.211 1.00 67.31 174 LEU A C 1
ATOM 1404 O O . LEU A 1 174 ? -24.946 -21.663 46.665 1.00 67.31 174 LEU A O 1
ATOM 1408 N N . ALA A 1 175 ? -27.011 -20.781 46.533 1.00 70.56 175 ALA A N 1
ATOM 1409 C CA . ALA A 1 175 ? -27.215 -21.021 45.104 1.00 70.56 175 ALA A CA 1
ATOM 1410 C C . ALA A 1 175 ? -26.243 -20.214 44.220 1.00 70.56 175 ALA A C 1
ATOM 1412 O O . ALA A 1 175 ? -25.709 -20.727 43.237 1.00 70.56 175 ALA A O 1
ATOM 1413 N N . GLU A 1 176 ? -25.953 -18.969 44.598 1.00 66.75 176 GLU A N 1
ATOM 1414 C CA . GLU A 1 176 ? -25.008 -18.109 43.874 1.00 66.75 176 GLU A CA 1
ATOM 1415 C C . GLU A 1 176 ? -23.559 -18.600 44.031 1.00 66.75 176 GLU A C 1
ATOM 1417 O O . GLU A 1 176 ? -22.756 -18.500 43.100 1.00 66.75 176 GLU A O 1
ATOM 1422 N N . VAL A 1 177 ? -23.230 -19.214 45.176 1.00 65.38 177 VAL A N 1
ATOM 1423 C CA . VAL A 1 177 ? -21.918 -19.841 45.417 1.00 65.38 177 VAL A CA 1
ATOM 1424 C C . VAL A 1 177 ? -21.698 -21.047 44.499 1.00 65.38 177 VAL A C 1
ATOM 1426 O O . VAL A 1 177 ? -20.598 -21.217 43.967 1.00 65.38 177 VAL A O 1
ATOM 1429 N N . GLU A 1 178 ? -22.713 -21.888 44.290 1.00 70.69 178 GLU A N 1
ATOM 1430 C CA . GLU A 1 178 ? -22.623 -23.033 43.372 1.00 70.69 178 GLU A CA 1
ATOM 1431 C C . GLU A 1 178 ? -22.502 -22.599 41.910 1.00 70.69 178 GLU A C 1
ATOM 1433 O O . GLU A 1 178 ? -21.680 -23.148 41.174 1.00 70.69 178 GLU A O 1
ATOM 1438 N N . GLN A 1 179 ? -23.239 -21.563 41.504 1.00 70.81 179 GLN A N 1
ATOM 1439 C CA . GLN A 1 179 ? -23.156 -21.010 40.153 1.00 70.81 179 GLN A CA 1
ATOM 1440 C C . GLN A 1 179 ? -21.765 -20.426 39.858 1.00 70.81 179 GLN A C 1
ATOM 1442 O O . GLN A 1 179 ? -21.198 -20.678 38.791 1.00 70.81 179 GLN A O 1
ATOM 1447 N N . LEU A 1 180 ? -21.177 -19.703 40.819 1.00 65.44 180 LEU A N 1
ATOM 1448 C CA . LEU A 1 180 ? -19.803 -19.207 40.718 1.00 65.44 180 LEU A CA 1
ATOM 1449 C C . LEU A 1 180 ? -18.797 -20.361 40.638 1.00 65.44 180 LEU A C 1
ATOM 1451 O O . LEU A 1 180 ? -17.931 -20.345 39.768 1.00 65.44 180 LEU A O 1
ATOM 1455 N N . LYS A 1 181 ? -18.928 -21.396 41.480 1.00 67.00 181 LYS A N 1
ATOM 1456 C CA . LYS A 1 181 ? -18.056 -22.585 41.435 1.00 67.00 181 LYS A CA 1
ATOM 1457 C C . LYS A 1 181 ? -18.134 -23.329 40.097 1.00 67.00 181 LYS A C 1
ATOM 1459 O O . LYS A 1 181 ? -17.093 -23.753 39.597 1.00 67.00 181 LYS A O 1
ATOM 1464 N N . GLY A 1 182 ? -19.323 -23.449 39.504 1.00 67.38 182 GLY A N 1
ATOM 1465 C CA . GLY A 1 182 ? -19.520 -24.082 38.196 1.00 67.38 182 GLY A CA 1
ATOM 1466 C C . GLY A 1 182 ? -18.787 -23.358 37.063 1.00 67.38 182 GLY A C 1
ATOM 1467 O O . GLY A 1 182 ? -18.145 -24.003 36.239 1.00 67.38 182 GLY A O 1
ATOM 1468 N N . LEU A 1 183 ? -18.789 -22.021 37.080 1.00 63.97 183 LEU A N 1
ATOM 1469 C CA . LEU A 1 183 ? -18.065 -21.179 36.116 1.00 63.97 183 LEU A CA 1
ATOM 1470 C C . LEU A 1 183 ? -16.539 -21.384 36.151 1.00 63.97 183 LEU A C 1
ATOM 1472 O O . LEU A 1 183 ? -15.881 -21.257 35.117 1.00 63.97 183 LEU A O 1
ATOM 1476 N N . PHE A 1 184 ? -15.975 -21.735 37.312 1.00 59.62 184 PHE A N 1
ATOM 1477 C CA . PHE A 1 184 ? -14.533 -21.957 37.481 1.00 59.62 184 PHE A CA 1
ATOM 1478 C C . PHE A 1 184 ? -14.068 -23.373 37.122 1.00 59.62 184 PHE A C 1
ATOM 1480 O O . PHE A 1 184 ? -12.898 -23.552 36.799 1.00 59.62 184 PHE A O 1
ATOM 1487 N N . GLN A 1 185 ? -14.949 -24.377 37.161 1.00 55.59 185 GLN A N 1
ATOM 1488 C CA . GLN A 1 185 ? -14.599 -25.760 36.797 1.00 55.59 185 GLN A CA 1
ATOM 1489 C C . GLN A 1 185 ? -14.599 -26.005 35.279 1.00 55.59 185 GLN A C 1
ATOM 1491 O O . GLN A 1 185 ? -14.103 -27.031 34.822 1.00 55.59 185 GLN A O 1
ATOM 1496 N N . SER A 1 186 ? -15.129 -25.062 34.498 1.00 50.22 186 SER A N 1
ATOM 1497 C CA . SER A 1 186 ? -15.236 -25.139 33.036 1.00 50.22 186 SER A CA 1
ATOM 1498 C C . SER A 1 186 ? -14.117 -24.418 32.260 1.00 50.22 186 SER A C 1
ATOM 1500 O O . SER A 1 186 ? -14.281 -24.186 31.063 1.00 50.22 186 SER A O 1
ATOM 1502 N N . SER A 1 187 ? -13.006 -24.029 32.903 1.00 39.22 187 SER A N 1
ATOM 1503 C CA . SER A 1 187 ? -11.861 -23.333 32.269 1.00 39.22 187 SER A CA 1
ATOM 1504 C C . SER A 1 187 ? -10.541 -24.087 32.387 1.00 39.22 187 SER A C 1
ATOM 1506 O O . SER A 1 187 ? -10.294 -24.674 33.460 1.00 39.22 187 SER A O 1
#

Radius of gyration: 24.18 Å; Cα contacts (8 Å, |Δi|>4): 228; chains: 1; bounding box: 47×50×72 Å